Protein AF-A0A645H474-F1 (afdb_monomer_lite)

Foldseek 3Di:
DDDDPQLLVLLVLCLVPADPVVLLVQQVCLLVDPQSFNQLLVVQLVCLVVVHDGDDPDPSLDDDPVSSVSSPDDDRGRNPNCVVSNVVPPVCVVSVVVSLDADPLLVVLLVVLVPWLAADPVSLVSLLVRDLSSLLSSLLVLLVVCVVVLVANSSLRSSLSSCSSPVVSVVSSLVSLVPRQLVSQDPSCLVVLAPDPSNLVVLVVLLVDPSHDPVSNVCCVVGNDD

Sequence (226 aa):
MTLSFDALVKMQLFERCASPAAFEYLANKVFESDLGHAAFLGPIEEEAAQGLPYREPDQSWGGASFYEQWIGLAPRLADIDLRPFIYLSRDKAPTLAHYDELSPAARELLEVALKTDKVSDVLIRSFKDIGEQEADRVLTRLVSRARTENWAPGAIVRCFNLVEAYPGVAPILISALGQAPAVHRSMQFAPLLAGKAWSVELIRDWMADKATPEPVRKYFQVKGKV

Organism: NCBI:txid1076179

Structure (mmCIF, N/CA/C/O backbone):
data_AF-A0A645H474-F1
#
_entry.id   AF-A0A645H474-F1
#
loop_
_atom_site.group_PDB
_atom_site.id
_atom_site.type_symbol
_atom_site.label_atom_id
_atom_site.label_alt_id
_atom_site.label_comp_id
_atom_site.label_asym_id
_atom_site.label_entity_id
_atom_site.label_seq_id
_atom_site.pdbx_PDB_ins_code
_atom_site.Cartn_x
_atom_site.Cartn_y
_atom_site.Cartn_z
_atom_site.occupancy
_atom_site.B_iso_or_equiv
_atom_site.auth_seq_id
_atom_site.auth_comp_id
_atom_site.auth_asym_id
_atom_site.auth_atom_id
_atom_site.pdbx_PDB_model_num
ATOM 1 N N . MET A 1 1 ? -14.986 3.238 -8.149 1.00 49.06 1 MET A N 1
ATOM 2 C CA . MET A 1 1 ? -15.428 3.252 -6.743 1.00 49.06 1 MET A CA 1
ATOM 3 C C . MET A 1 1 ? -16.162 4.565 -6.518 1.00 49.06 1 MET A C 1
ATOM 5 O O . MET A 1 1 ? -15.533 5.613 -6.574 1.00 49.06 1 MET A O 1
ATOM 9 N N . THR A 1 2 ? -17.489 4.537 -6.428 1.00 63.19 2 THR A N 1
ATOM 10 C CA . THR A 1 2 ? -18.301 5.731 -6.148 1.00 63.19 2 THR A CA 1
ATOM 11 C C . THR A 1 2 ? -18.471 5.840 -4.642 1.00 63.19 2 THR A C 1
ATOM 13 O O . THR A 1 2 ? -19.068 4.963 -4.025 1.00 63.19 2 THR A O 1
ATOM 16 N N . LEU A 1 3 ? -17.895 6.884 -4.054 1.00 74.19 3 LEU A N 1
ATOM 17 C CA . LEU A 1 3 ? -17.979 7.161 -2.624 1.00 74.19 3 LEU A CA 1
ATOM 18 C C . LEU A 1 3 ? -19.437 7.519 -2.284 1.00 74.19 3 LEU A C 1
ATOM 20 O O . LEU A 1 3 ? -20.009 8.408 -2.913 1.00 74.19 3 LEU A O 1
ATOM 24 N N . SER A 1 4 ? -20.059 6.793 -1.350 1.00 87.38 4 SER A N 1
ATOM 25 C CA . SER A 1 4 ? -21.459 7.030 -0.972 1.00 87.38 4 SER A CA 1
ATOM 26 C C . SER A 1 4 ? -21.583 8.343 -0.203 1.00 87.38 4 SER A C 1
ATOM 28 O O . SER A 1 4 ? -20.934 8.525 0.827 1.00 87.38 4 SER A O 1
ATOM 30 N N . PHE A 1 5 ? -22.426 9.253 -0.694 1.00 89.12 5 PHE A N 1
ATOM 31 C CA . PHE A 1 5 ? -22.677 10.531 -0.029 1.00 89.12 5 PHE A CA 1
ATOM 32 C C . PHE A 1 5 ? -23.282 10.334 1.366 1.00 89.12 5 PHE A C 1
ATOM 34 O O . PHE A 1 5 ? -22.836 10.964 2.319 1.00 89.12 5 PHE A O 1
ATOM 41 N N . ASP A 1 6 ? -24.221 9.402 1.519 1.00 92.81 6 ASP A N 1
ATOM 42 C CA . ASP A 1 6 ? -24.879 9.163 2.808 1.00 92.81 6 ASP A CA 1
ATOM 43 C C . ASP A 1 6 ? -23.904 8.572 3.837 1.00 92.81 6 ASP A C 1
ATOM 45 O O . ASP A 1 6 ? -23.905 8.966 5.003 1.00 92.81 6 ASP A O 1
ATOM 49 N N . ALA A 1 7 ? -23.004 7.683 3.396 1.00 93.31 7 ALA A N 1
ATOM 50 C CA . ALA A 1 7 ? -21.934 7.168 4.250 1.00 93.31 7 ALA A CA 1
ATOM 51 C C . ALA A 1 7 ? -20.960 8.284 4.661 1.00 93.31 7 ALA A C 1
ATOM 53 O O . ALA A 1 7 ? -20.540 8.336 5.816 1.00 93.31 7 ALA A O 1
ATOM 54 N N . LEU A 1 8 ? -20.657 9.216 3.749 1.00 91.94 8 LEU A N 1
ATOM 55 C CA . LEU A 1 8 ? -19.828 10.383 4.048 1.00 91.94 8 LEU A CA 1
ATOM 56 C C . LEU A 1 8 ? -20.482 11.271 5.103 1.00 91.94 8 LEU A C 1
ATOM 58 O O . LEU A 1 8 ? -19.818 11.655 6.060 1.00 91.94 8 LEU A O 1
ATOM 62 N N . VAL A 1 9 ? -21.776 11.558 4.971 1.00 93.06 9 VAL A N 1
ATOM 63 C CA . VAL A 1 9 ? -22.516 12.363 5.951 1.00 93.06 9 VAL A CA 1
ATOM 64 C C . VAL A 1 9 ? -22.538 11.676 7.318 1.00 93.06 9 VAL A C 1
ATOM 66 O O . VAL A 1 9 ? -22.232 12.322 8.323 1.00 93.06 9 VAL A O 1
ATOM 69 N N . LYS A 1 10 ? -22.829 10.368 7.372 1.00 95.00 10 LYS A N 1
ATOM 70 C CA . LYS A 1 10 ? -22.830 9.600 8.629 1.00 95.00 10 LYS A CA 1
ATOM 71 C C . LYS A 1 10 ? -21.448 9.603 9.294 1.00 95.00 10 LYS A C 1
ATOM 73 O O . LYS A 1 10 ? -21.354 9.837 10.501 1.00 95.00 10 LYS A O 1
ATOM 78 N N . MET A 1 11 ? -20.379 9.415 8.518 1.00 93.56 11 MET A N 1
ATOM 79 C CA . MET A 1 11 ? -18.998 9.478 9.014 1.00 93.56 11 MET A CA 1
ATOM 80 C C . MET A 1 11 ? -18.603 10.884 9.479 1.00 93.56 11 MET A C 1
ATOM 82 O O . MET A 1 11 ? -17.979 11.026 10.527 1.00 93.56 11 MET A O 1
ATOM 86 N N . GLN A 1 12 ? -19.015 11.931 8.762 1.00 91.69 12 GLN A N 1
ATOM 87 C CA . GLN A 1 12 ? -18.723 13.318 9.128 1.00 91.69 12 GLN A CA 1
ATOM 88 C C . GLN A 1 12 ? -19.417 13.727 10.431 1.00 91.69 12 GLN A C 1
ATOM 90 O O . GLN A 1 12 ? -18.851 14.477 11.230 1.00 91.69 12 GLN A O 1
ATOM 95 N N . LEU A 1 13 ? -20.639 13.237 10.657 1.00 93.31 13 LEU A N 1
ATOM 96 C CA . LEU A 1 13 ? -21.345 13.427 11.920 1.00 93.31 13 LEU A CA 1
ATOM 97 C C . LEU A 1 13 ? -20.601 12.731 13.068 1.00 93.31 13 LEU A C 1
ATOM 99 O O . LEU A 1 13 ? -20.410 13.342 14.118 1.00 93.31 13 LEU A O 1
ATOM 103 N N . PHE A 1 14 ? -20.131 11.497 12.848 1.00 93.06 14 PHE A N 1
ATOM 104 C CA . PHE A 1 14 ? -19.316 10.775 13.827 1.00 93.06 14 PHE A CA 1
ATOM 105 C C . PHE A 1 14 ? -18.059 11.557 14.189 1.00 93.06 14 PHE A C 1
ATOM 107 O O . PHE A 1 14 ? -17.819 11.828 15.357 1.00 93.06 14 PHE A O 1
ATOM 114 N N . GLU A 1 15 ? -17.301 12.004 13.192 1.00 88.88 15 GLU A N 1
ATOM 115 C CA . GLU A 1 15 ? -16.065 12.763 13.394 1.00 88.88 15 GLU A CA 1
ATOM 116 C C . GLU A 1 15 ? -16.256 14.012 14.270 1.00 88.88 15 GLU A C 1
ATOM 118 O O . GLU A 1 15 ? -15.404 14.321 15.103 1.00 88.88 15 GLU A O 1
ATOM 123 N N . ARG A 1 16 ? -17.365 14.741 14.088 1.00 88.69 16 ARG A N 1
ATOM 124 C CA . ARG A 1 16 ? -17.613 16.019 14.776 1.00 88.69 16 ARG A CA 1
ATOM 125 C C . ARG A 1 16 ? -18.222 15.871 16.166 1.00 88.69 16 ARG A C 1
ATOM 127 O O . ARG A 1 16 ? -18.086 16.790 16.971 1.00 88.69 16 ARG A O 1
ATOM 134 N N . CYS A 1 17 ? -18.940 14.781 16.415 1.00 90.69 17 CYS A N 1
ATOM 135 C CA . CYS A 1 17 ? -19.730 14.605 17.633 1.00 90.69 17 CYS A CA 1
ATOM 136 C C . CYS A 1 17 ? -19.202 13.496 18.549 1.00 90.69 17 CYS A C 1
ATOM 138 O O . CYS A 1 17 ? -19.473 13.537 19.748 1.00 90.69 17 CYS A O 1
ATOM 140 N N . ALA A 1 18 ? -18.450 12.530 18.019 1.00 90.62 18 ALA A N 1
ATOM 141 C CA . ALA A 1 18 ? -17.810 11.499 18.821 1.00 90.62 18 ALA A CA 1
ATOM 142 C C . ALA A 1 18 ? -16.624 12.063 19.611 1.00 90.62 18 ALA A C 1
ATOM 144 O O . ALA A 1 18 ? -15.983 13.048 19.227 1.00 90.62 18 ALA A O 1
ATOM 145 N N . SER A 1 19 ? -16.286 11.392 20.711 1.00 89.19 19 SER A N 1
ATOM 146 C CA . SER A 1 19 ? -15.035 11.668 21.408 1.00 89.19 19 SER A CA 1
ATOM 147 C C . SER A 1 19 ? -13.834 11.352 20.499 1.00 89.19 19 SER A C 1
ATOM 149 O O . SER A 1 19 ? -13.915 10.459 19.647 1.00 89.19 19 SER A O 1
ATOM 151 N N . PRO A 1 20 ? -12.683 12.028 20.678 1.00 86.44 20 PRO A N 1
ATOM 152 C CA . PRO A 1 20 ? -11.468 11.684 19.944 1.00 86.44 20 PRO A CA 1
ATOM 153 C C . PRO A 1 20 ? -11.091 10.202 20.064 1.00 86.44 20 PRO A C 1
ATOM 155 O O . PRO A 1 20 ? -10.746 9.593 19.057 1.00 86.44 20 PRO A O 1
ATOM 158 N N . ALA A 1 21 ? -11.235 9.620 21.258 1.00 88.44 21 ALA A N 1
ATOM 159 C CA . ALA A 1 21 ? -10.935 8.214 21.514 1.00 88.44 21 ALA A CA 1
ATOM 160 C C . ALA A 1 21 ? -11.890 7.259 20.772 1.00 88.44 21 ALA A C 1
ATOM 162 O O . ALA A 1 21 ? -11.446 6.253 20.228 1.00 88.44 21 ALA A O 1
ATOM 163 N N . ALA A 1 22 ? -13.182 7.594 20.672 1.00 91.31 22 ALA A N 1
ATOM 164 C CA . ALA A 1 22 ? -14.149 6.791 19.920 1.00 91.31 22 ALA A CA 1
ATOM 165 C C . ALA A 1 22 ? -13.854 6.796 18.414 1.00 91.31 22 ALA A C 1
ATOM 167 O O . ALA A 1 22 ? -13.934 5.754 17.757 1.00 91.31 22 ALA A O 1
ATOM 168 N N . PHE A 1 23 ? -13.471 7.959 17.873 1.00 90.38 23 PHE A N 1
ATOM 169 C CA . PHE A 1 23 ? -13.014 8.080 16.488 1.00 90.38 23 PHE A CA 1
ATOM 170 C C . PHE A 1 23 ? -11.740 7.273 16.236 1.00 90.38 23 PHE A C 1
ATOM 172 O O . PHE A 1 23 ? -11.655 6.551 15.244 1.00 90.38 23 PHE A O 1
ATOM 179 N N . GLU A 1 24 ? -10.771 7.344 17.148 1.00 87.25 24 GLU A N 1
ATOM 180 C CA . GLU A 1 24 ? -9.547 6.545 17.073 1.00 87.25 24 GLU A CA 1
ATOM 181 C C . GLU A 1 24 ? -9.832 5.047 17.116 1.00 87.25 24 GLU A C 1
ATOM 183 O O . GLU A 1 24 ? -9.259 4.302 16.325 1.00 87.25 24 GLU A O 1
ATOM 188 N N . TYR A 1 25 ? -10.751 4.599 17.971 1.00 91.12 25 TYR A N 1
ATOM 189 C CA . TYR A 1 25 ? -11.178 3.203 18.015 1.00 91.12 25 TYR A CA 1
ATOM 190 C C . TYR A 1 25 ? -11.784 2.744 16.678 1.00 91.12 25 TYR A C 1
ATOM 192 O O . TYR A 1 25 ? -11.404 1.695 16.155 1.00 91.12 25 TYR A O 1
ATOM 200 N N . LEU A 1 26 ? -12.682 3.543 16.087 1.00 92.44 26 LEU A N 1
ATOM 201 C CA . LEU A 1 26 ? -13.265 3.238 14.778 1.00 92.44 26 LEU A CA 1
ATOM 202 C C . LEU A 1 26 ? -12.182 3.136 13.700 1.00 92.44 26 LEU A C 1
ATOM 204 O O . LEU A 1 26 ? -12.148 2.162 12.951 1.00 92.44 26 LEU A O 1
ATOM 208 N N . ALA A 1 27 ? -11.292 4.129 13.643 1.00 89.12 27 ALA A N 1
ATOM 209 C CA . ALA A 1 27 ? -10.204 4.166 12.677 1.00 89.12 27 ALA A CA 1
ATOM 210 C C . ALA A 1 27 ? -9.277 2.949 12.821 1.00 89.12 27 ALA A C 1
ATOM 212 O O . ALA A 1 27 ? -8.986 2.309 11.813 1.00 89.12 27 ALA A O 1
ATOM 213 N N . ASN A 1 28 ? -8.900 2.569 14.051 1.00 86.38 28 ASN A N 1
ATOM 214 C CA . ASN A 1 28 ? -8.119 1.357 14.331 1.00 86.38 28 ASN A CA 1
ATOM 215 C C . ASN A 1 28 ? -8.777 0.135 13.694 1.00 86.38 28 ASN A C 1
ATOM 217 O O . ASN A 1 28 ? -8.146 -0.583 12.925 1.00 86.38 28 ASN A O 1
ATOM 221 N N . LYS A 1 29 ? -10.068 -0.075 13.967 1.00 90.19 29 LYS A N 1
ATOM 222 C CA . LYS A 1 29 ? -10.793 -1.252 13.474 1.00 90.19 29 LYS A CA 1
ATOM 223 C C . LYS A 1 29 ? -10.923 -1.288 11.957 1.00 90.19 29 LYS A C 1
ATOM 225 O O . LYS A 1 29 ? -10.866 -2.366 11.375 1.00 90.19 29 LYS A O 1
ATOM 230 N N . VAL A 1 30 ? -11.053 -0.127 11.318 1.00 90.75 30 VAL A N 1
ATOM 231 C CA . VAL A 1 30 ? -11.020 -0.016 9.854 1.00 90.75 30 VAL A CA 1
ATOM 232 C C . VAL A 1 30 ? -9.638 -0.388 9.319 1.00 90.75 30 VAL A C 1
ATOM 234 O O . VAL A 1 30 ? -9.556 -1.156 8.367 1.00 90.75 30 VAL A O 1
ATOM 237 N N . PHE A 1 31 ? -8.557 0.141 9.898 1.00 82.75 31 PHE A N 1
ATOM 238 C CA . PHE A 1 31 ? -7.199 -0.097 9.396 1.00 82.75 31 PHE A CA 1
ATOM 239 C C . PHE A 1 31 ? -6.661 -1.501 9.704 1.00 82.75 31 PHE A C 1
ATOM 241 O O . PHE A 1 31 ? -5.843 -1.997 8.937 1.00 82.75 31 PHE A O 1
ATOM 248 N N . GLU A 1 32 ? -7.132 -2.152 10.770 1.00 81.56 32 GLU A N 1
ATOM 249 C CA . GLU A 1 32 ? -6.856 -3.569 11.060 1.00 81.56 32 GLU A CA 1
ATOM 250 C C . GLU A 1 32 ? -7.503 -4.507 10.023 1.00 81.56 32 GLU A C 1
ATOM 252 O O . GLU A 1 32 ? -7.042 -5.631 9.828 1.00 81.56 32 GLU A O 1
ATOM 257 N N . SER A 1 33 ? -8.566 -4.059 9.349 1.00 81.88 33 SER A N 1
ATOM 258 C CA . SER A 1 33 ? -9.266 -4.833 8.327 1.00 81.88 33 SER A CA 1
ATOM 259 C C . SER A 1 33 ? -8.572 -4.729 6.969 1.00 81.88 33 SER A C 1
ATOM 261 O O . SER A 1 33 ? -8.437 -3.639 6.412 1.00 81.88 33 SER A O 1
ATOM 263 N N . ASP A 1 34 ? -8.254 -5.874 6.356 1.00 75.88 34 ASP A N 1
ATOM 264 C CA . ASP A 1 34 ? -7.713 -5.931 4.986 1.00 75.88 34 ASP A CA 1
ATOM 265 C C . ASP A 1 34 ? -8.642 -5.251 3.958 1.00 75.88 34 ASP A C 1
ATOM 267 O O . ASP A 1 34 ? -8.195 -4.619 2.993 1.00 75.88 34 ASP A O 1
ATOM 271 N N . LEU A 1 35 ? -9.956 -5.328 4.193 1.00 83.06 35 LEU A N 1
ATOM 272 C CA . LEU A 1 35 ? -10.986 -4.725 3.345 1.00 83.06 35 LEU A CA 1
ATOM 273 C C . LEU A 1 35 ? -11.332 -3.281 3.742 1.00 83.06 35 LEU A C 1
ATOM 275 O O . LEU A 1 35 ? -12.098 -2.630 3.038 1.00 83.06 35 LEU A O 1
ATOM 279 N N . GLY A 1 36 ? -10.775 -2.757 4.838 1.00 83.62 36 GLY A N 1
ATOM 280 C CA . GLY A 1 36 ? -11.133 -1.434 5.353 1.00 83.62 36 GLY A CA 1
ATOM 281 C C . GLY A 1 36 ? -12.519 -1.384 6.002 1.00 83.62 36 GLY A C 1
ATOM 282 O O . GLY A 1 36 ? -13.139 -0.324 6.048 1.00 83.62 36 GLY A O 1
ATOM 283 N N . HIS A 1 37 ? -13.043 -2.525 6.447 1.00 91.31 37 HIS A N 1
ATOM 284 C CA . HIS A 1 37 ? -14.397 -2.655 6.984 1.00 91.31 37 HIS A CA 1
ATOM 285 C C . HIS A 1 37 ? -14.407 -2.561 8.512 1.00 91.31 37 HIS A C 1
ATOM 287 O O . HIS A 1 37 ? -13.576 -3.164 9.191 1.00 91.31 37 HIS A O 1
ATOM 293 N N . ALA A 1 38 ? -15.413 -1.888 9.070 1.00 92.31 38 ALA A N 1
ATOM 294 C CA . ALA A 1 38 ? -15.660 -1.853 10.510 1.00 92.31 38 ALA A CA 1
ATOM 295 C C . ALA A 1 38 ? -16.640 -2.966 10.924 1.00 92.31 38 ALA A C 1
ATOM 297 O O . ALA A 1 38 ? -17.733 -2.693 11.417 1.00 92.31 38 ALA A O 1
ATOM 298 N N . ALA A 1 39 ? -16.247 -4.231 10.741 1.00 92.25 39 ALA A N 1
ATOM 299 C CA . ALA A 1 39 ? -17.129 -5.391 10.933 1.00 92.25 39 ALA A CA 1
ATOM 300 C C . ALA A 1 39 ? -17.770 -5.474 12.336 1.00 92.25 39 ALA A C 1
ATOM 302 O O . ALA A 1 39 ? -18.874 -5.995 12.484 1.00 92.25 39 ALA A O 1
ATOM 303 N N . PHE A 1 40 ? -17.115 -4.914 13.362 1.00 94.25 40 PHE A N 1
ATOM 304 C CA . PHE A 1 40 ? -17.658 -4.847 14.724 1.00 94.25 40 PHE A CA 1
ATOM 305 C C . PHE A 1 40 ? -18.964 -4.039 14.820 1.00 94.25 40 PHE A C 1
ATOM 307 O O . PHE A 1 40 ? -19.745 -4.270 15.738 1.00 94.25 40 PHE A O 1
ATOM 314 N N . LEU A 1 41 ? -19.223 -3.120 13.879 1.00 96.00 41 LEU A N 1
ATOM 315 C CA . LEU A 1 41 ? -20.477 -2.367 13.817 1.00 96.00 41 LEU A CA 1
ATOM 316 C C . LEU A 1 41 ? -21.657 -3.251 13.411 1.00 96.00 41 LEU A C 1
ATOM 318 O O . LEU A 1 41 ? -22.780 -2.954 13.796 1.00 96.00 41 LEU A O 1
ATOM 322 N N . GLY A 1 42 ? -21.421 -4.339 12.671 1.00 95.00 42 GLY A N 1
ATOM 323 C CA . GLY A 1 42 ? -22.473 -5.173 12.084 1.00 95.00 42 GLY A CA 1
ATOM 324 C C . GLY A 1 42 ? -23.514 -5.635 13.106 1.00 95.00 42 GLY A C 1
ATOM 325 O O . GLY A 1 42 ? -24.682 -5.271 12.954 1.00 95.00 42 GLY A O 1
ATOM 326 N N . PRO A 1 43 ? -23.113 -6.357 14.168 1.00 94.75 43 PRO A N 1
ATOM 327 C CA . PRO A 1 43 ? -24.036 -6.797 15.211 1.00 94.75 43 PRO A CA 1
ATOM 328 C C . PRO A 1 43 ? -24.767 -5.636 15.899 1.00 94.75 43 PRO A C 1
ATOM 330 O O . PRO A 1 43 ? -25.960 -5.727 16.153 1.00 94.75 43 PRO A O 1
ATOM 333 N N . ILE A 1 44 ? -24.081 -4.518 16.146 1.00 94.56 44 ILE A N 1
ATOM 334 C CA . ILE A 1 44 ? -24.632 -3.371 16.887 1.00 94.56 44 ILE A CA 1
ATOM 335 C C . ILE A 1 44 ? -25.673 -2.627 16.042 1.00 94.56 44 ILE A C 1
ATOM 337 O O . ILE A 1 44 ? -26.734 -2.258 16.536 1.00 94.56 44 ILE A O 1
ATOM 341 N N . GLU A 1 45 ? -25.400 -2.444 14.749 1.00 95.12 45 GLU A N 1
ATOM 342 C CA . GLU A 1 45 ? -26.346 -1.866 13.790 1.00 95.12 45 GLU A CA 1
ATOM 343 C C . GLU A 1 45 ? -27.579 -2.763 13.599 1.00 95.12 45 GLU A C 1
ATOM 345 O O . GLU A 1 45 ? -28.683 -2.261 13.396 1.00 95.12 45 GLU A O 1
ATOM 350 N N . GLU A 1 46 ? -27.412 -4.087 13.669 1.00 94.69 46 GLU A N 1
ATOM 351 C CA . GLU A 1 46 ? -28.524 -5.039 13.578 1.00 94.69 46 GLU A CA 1
ATOM 352 C C . GLU A 1 46 ? -29.398 -5.032 14.833 1.00 94.69 46 GLU A C 1
ATOM 354 O O . GLU A 1 46 ? -30.621 -4.937 14.727 1.00 94.69 46 GLU A O 1
ATOM 359 N N . GLU A 1 47 ? -28.781 -5.074 16.014 1.00 93.81 47 GLU A N 1
ATOM 360 C CA . GLU A 1 47 ? -29.481 -4.965 17.295 1.00 93.81 47 GLU A CA 1
ATOM 361 C C . GLU A 1 47 ? -30.243 -3.630 17.389 1.00 93.81 47 GLU A C 1
ATOM 363 O O . GLU A 1 47 ? -31.425 -3.613 17.746 1.00 93.81 47 GLU A O 1
ATOM 368 N N . ALA A 1 48 ? -29.623 -2.522 16.969 1.00 91.62 48 ALA A N 1
ATOM 369 C CA . ALA A 1 48 ? -30.268 -1.211 16.926 1.00 91.62 48 ALA A CA 1
ATOM 370 C C . ALA A 1 48 ? -31.471 -1.175 15.967 1.00 91.62 48 ALA A C 1
ATOM 372 O O . ALA A 1 48 ? -32.516 -0.621 16.307 1.00 91.62 48 ALA A O 1
ATOM 373 N N . ALA A 1 49 ? -31.372 -1.814 14.795 1.00 90.25 49 ALA A N 1
ATOM 374 C CA . ALA A 1 49 ? -32.489 -1.921 13.852 1.00 90.25 49 ALA A CA 1
ATOM 375 C C . ALA A 1 49 ? -33.675 -2.729 14.416 1.00 90.25 49 ALA A C 1
ATOM 377 O O . ALA A 1 49 ? -34.818 -2.511 14.014 1.00 90.25 49 ALA A O 1
ATOM 378 N N . GLN A 1 50 ? -33.415 -3.637 15.360 1.00 92.25 50 GLN A N 1
ATOM 379 C CA . GLN A 1 50 ? -34.432 -4.412 16.077 1.00 92.25 50 GLN A CA 1
ATOM 380 C C . GLN A 1 50 ? -34.984 -3.682 17.316 1.00 92.25 50 GLN A C 1
ATOM 382 O O . GLN A 1 50 ? -35.866 -4.211 17.994 1.00 92.25 50 GLN A O 1
ATOM 387 N N . GLY A 1 51 ? -34.493 -2.475 17.618 1.00 88.62 51 GLY A N 1
ATOM 388 C CA . GLY A 1 51 ? -34.879 -1.713 18.807 1.00 88.62 51 GLY A CA 1
ATOM 389 C C . GLY A 1 51 ? -34.334 -2.298 20.111 1.00 88.62 51 GLY A C 1
ATOM 390 O O . GLY A 1 51 ? -34.910 -2.060 21.175 1.00 88.62 51 GLY A O 1
ATOM 391 N N . LEU A 1 52 ? -33.264 -3.095 20.041 1.00 89.44 52 LEU A N 1
ATOM 392 C CA . LEU A 1 52 ? -32.597 -3.623 21.225 1.00 89.44 52 LEU A CA 1
ATOM 393 C C . LEU A 1 52 ? -31.738 -2.537 21.896 1.00 89.44 52 LEU A C 1
ATOM 395 O O . LEU A 1 52 ? -31.290 -1.605 21.225 1.00 89.44 52 LEU A O 1
ATOM 399 N N . PRO A 1 53 ? -31.491 -2.645 23.217 1.00 87.25 53 PRO A N 1
ATOM 400 C CA . PRO A 1 53 ? -30.678 -1.673 23.939 1.00 87.25 53 PRO A CA 1
ATOM 401 C C . PRO A 1 53 ? -29.268 -1.563 23.359 1.00 87.25 53 PRO A C 1
ATOM 403 O O . PRO A 1 53 ? -28.605 -2.582 23.150 1.00 87.25 53 PRO A O 1
ATOM 406 N N . TYR A 1 54 ? -28.800 -0.330 23.168 1.00 89.69 54 TYR A N 1
ATOM 407 C CA . TYR A 1 54 ? -27.451 -0.059 22.683 1.00 89.69 54 TYR A CA 1
ATOM 408 C C . TYR A 1 54 ? -26.381 -0.656 23.605 1.00 89.69 54 TYR A C 1
ATOM 410 O O . TYR A 1 54 ? -26.447 -0.549 24.833 1.00 89.69 54 TYR A O 1
ATOM 418 N N . ARG A 1 55 ? -25.373 -1.277 22.985 1.00 86.62 55 ARG A N 1
ATOM 419 C CA . ARG A 1 55 ? -24.200 -1.837 23.653 1.00 86.62 55 ARG A CA 1
ATOM 420 C C . ARG A 1 55 ? -22.951 -1.151 23.142 1.00 86.62 55 ARG A C 1
ATOM 422 O O . ARG A 1 55 ? -22.693 -1.119 21.942 1.00 86.62 55 ARG A O 1
ATOM 429 N N . GLU A 1 56 ? -22.174 -0.630 24.077 1.00 90.88 56 GLU A N 1
ATOM 430 C CA . GLU A 1 56 ? -20.932 0.065 23.778 1.00 90.88 56 GLU A CA 1
ATOM 431 C C . GLU A 1 56 ? -19.885 -0.935 23.244 1.00 90.88 56 GLU A C 1
ATOM 433 O O . GLU A 1 56 ? -19.592 -1.921 23.926 1.00 90.88 56 GLU A O 1
ATOM 438 N N . PRO A 1 57 ? -19.306 -0.715 22.046 1.00 91.75 57 PRO A N 1
ATOM 439 C CA . PRO A 1 57 ? -18.235 -1.568 21.519 1.00 91.75 57 PRO A CA 1
ATOM 440 C C . PRO A 1 57 ? -16.905 -1.391 22.261 1.00 91.75 57 PRO A C 1
ATOM 442 O O . PRO A 1 57 ? -16.054 -2.280 22.242 1.00 91.75 57 PRO A O 1
ATOM 445 N N . ASP A 1 58 ? -16.716 -0.227 22.880 1.00 92.81 58 ASP A N 1
ATOM 446 C CA . ASP A 1 58 ? -15.530 0.167 23.628 1.00 92.81 58 ASP A CA 1
ATOM 447 C C . ASP A 1 58 ? -15.908 1.229 24.666 1.00 92.81 58 ASP A C 1
ATOM 449 O O . ASP A 1 58 ? -16.846 2.000 24.460 1.00 92.81 58 ASP A O 1
ATOM 453 N N . GLN A 1 59 ? -15.134 1.326 25.746 1.00 91.12 59 GLN A N 1
ATOM 454 C CA . GLN A 1 59 ? -15.327 2.326 26.805 1.00 91.12 59 GLN A CA 1
ATOM 455 C C . GLN A 1 59 ? -15.356 3.781 26.293 1.00 91.12 59 GLN A C 1
ATOM 457 O O . GLN A 1 59 ? -15.976 4.648 26.905 1.00 91.12 59 GLN A O 1
ATOM 462 N N . SER A 1 60 ? -14.689 4.076 25.171 1.00 90.38 60 SER A N 1
ATOM 463 C CA . SER A 1 60 ? -14.673 5.411 24.558 1.00 90.38 60 SER A CA 1
ATOM 464 C C . SER A 1 60 ? -15.996 5.793 23.883 1.00 90.38 60 SER A C 1
ATOM 466 O O . SER A 1 60 ? -16.239 6.983 23.651 1.00 90.38 60 SER A O 1
ATOM 468 N N . TRP A 1 61 ? -16.855 4.805 23.615 1.00 92.75 61 TRP A N 1
ATOM 469 C CA . TRP A 1 61 ? -18.190 4.946 23.026 1.00 92.75 61 TRP A CA 1
ATOM 470 C C . TRP A 1 61 ? -19.299 5.037 24.084 1.00 92.75 61 TRP A C 1
ATOM 472 O O . TRP A 1 61 ? -20.475 4.836 23.765 1.00 92.75 61 TRP A O 1
ATOM 482 N N . GLY A 1 62 ? -18.930 5.337 25.333 1.00 85.69 62 GLY A N 1
ATOM 483 C CA . GLY A 1 62 ? -19.866 5.461 26.440 1.00 85.69 62 GLY A CA 1
ATOM 484 C C . GLY A 1 62 ? -20.272 6.881 26.813 1.00 85.69 62 GLY A C 1
ATOM 485 O O . GLY A 1 62 ? -19.669 7.877 26.406 1.00 85.69 62 GLY A O 1
ATOM 486 N N . GLY A 1 63 ? -21.337 6.966 27.613 1.00 68.25 63 GLY A N 1
ATOM 487 C CA . GLY A 1 63 ? -21.745 8.189 28.317 1.00 68.25 63 GLY A CA 1
ATOM 488 C C . GLY A 1 63 ? -22.500 9.247 27.500 1.00 68.25 63 GLY A C 1
ATOM 489 O O . GLY A 1 63 ? -22.836 10.292 28.056 1.00 68.25 63 GLY A O 1
ATOM 490 N N . ALA A 1 64 ? -22.809 9.004 26.221 1.00 67.56 64 ALA A N 1
ATOM 491 C CA . ALA A 1 64 ? -23.560 9.943 25.382 1.00 67.56 64 ALA A CA 1
ATOM 492 C C . ALA A 1 64 ? -24.667 9.251 24.571 1.00 67.56 64 ALA A C 1
ATOM 494 O O . ALA A 1 64 ? -24.412 8.275 23.870 1.00 67.56 64 ALA A O 1
ATOM 495 N N . SER A 1 65 ? -25.873 9.834 24.569 1.00 83.50 65 SER A N 1
ATOM 496 C CA . SER A 1 65 ? -27.006 9.401 23.724 1.00 83.50 65 SER A CA 1
ATOM 497 C C . SER A 1 65 ? -26.723 9.503 22.220 1.00 83.50 65 SER A C 1
ATOM 499 O O . SER A 1 65 ? -27.438 8.929 21.401 1.00 83.50 65 SER A O 1
ATOM 501 N N . PHE A 1 66 ? -25.663 10.226 21.854 1.00 93.62 66 PHE A N 1
ATOM 502 C CA . PHE A 1 66 ? -25.195 10.367 20.485 1.00 93.62 66 PHE A CA 1
ATOM 503 C C . PHE A 1 66 ? -24.876 9.019 19.827 1.00 93.62 66 PHE A C 1
ATOM 505 O O . PHE A 1 66 ? -25.307 8.801 18.701 1.00 93.62 66 PHE A O 1
ATOM 512 N N . TYR A 1 67 ? -24.152 8.118 20.501 1.00 94.19 67 TYR A N 1
ATOM 513 C CA . TYR A 1 67 ? -23.686 6.874 19.875 1.00 94.19 67 TYR A CA 1
ATOM 514 C C . TYR A 1 67 ? -24.841 5.922 19.545 1.00 94.19 67 TYR A C 1
ATOM 516 O O . TYR A 1 67 ? -24.883 5.362 18.451 1.00 94.19 67 TYR A O 1
ATOM 524 N N . GLU A 1 68 ? -25.817 5.820 20.449 1.00 92.75 68 GLU A N 1
ATOM 525 C CA . GLU A 1 68 ? -27.058 5.066 20.240 1.00 92.75 68 GLU A CA 1
ATOM 526 C C . GLU A 1 68 ? -27.878 5.627 19.067 1.00 92.75 68 GLU A C 1
ATOM 528 O O . GLU A 1 68 ? -28.381 4.880 18.232 1.00 92.75 68 GLU A O 1
ATOM 533 N N . GLN A 1 69 ? -27.986 6.951 18.947 1.00 92.75 69 GLN A N 1
ATOM 534 C CA . GLN A 1 69 ? -28.683 7.554 17.808 1.00 92.75 69 GLN A CA 1
ATOM 535 C C . GLN A 1 69 ? -27.904 7.356 16.508 1.00 92.75 69 GLN A C 1
ATOM 537 O O . GLN A 1 69 ? -28.490 7.038 15.476 1.00 92.75 69 GLN A O 1
ATOM 542 N N . TRP A 1 70 ? -26.582 7.524 16.558 1.00 95.81 70 TRP A N 1
ATOM 543 C CA . TRP A 1 70 ? -25.702 7.427 15.401 1.00 95.81 70 TRP A CA 1
ATOM 544 C C . TRP A 1 70 ? -25.678 6.018 14.808 1.00 95.81 70 TRP A C 1
ATOM 546 O O . TRP A 1 70 ? -25.734 5.880 13.584 1.00 95.81 70 TRP A O 1
ATOM 556 N N . ILE A 1 71 ? -25.642 4.977 15.649 1.00 95.06 71 ILE A N 1
ATOM 557 C CA . ILE A 1 71 ? -25.624 3.591 15.168 1.00 95.06 71 ILE A CA 1
ATOM 558 C C . ILE A 1 71 ? -26.911 3.250 14.401 1.00 95.06 71 ILE A C 1
ATOM 560 O O . ILE A 1 71 ? -26.855 2.535 13.403 1.00 95.06 71 ILE A O 1
ATOM 564 N N . GLY A 1 72 ? -28.043 3.841 14.800 1.00 92.69 72 GLY A N 1
ATOM 565 C CA . GLY A 1 72 ? -29.338 3.679 14.137 1.00 92.69 72 GLY A CA 1
ATOM 566 C C . GLY A 1 72 ? -29.501 4.454 12.823 1.00 92.69 72 GLY A C 1
ATOM 567 O O . GLY A 1 72 ? -30.479 4.237 12.108 1.00 92.69 72 GLY A O 1
ATOM 568 N N . LEU A 1 73 ? -28.574 5.353 12.468 1.00 94.25 73 LEU A N 1
ATOM 569 C CA . LEU A 1 73 ? -28.643 6.094 11.205 1.00 94.25 73 LEU A CA 1
ATOM 570 C C . LEU A 1 73 ? -28.304 5.194 10.014 1.00 94.25 73 LEU A C 1
ATOM 572 O O . LEU A 1 73 ? -27.360 4.407 10.054 1.00 94.25 73 LEU A O 1
ATOM 576 N N . ALA A 1 74 ? -29.009 5.373 8.900 1.00 92.06 74 ALA A N 1
ATOM 577 C CA . ALA A 1 74 ? -28.574 4.825 7.619 1.00 92.06 74 ALA A CA 1
ATOM 578 C C . ALA A 1 74 ? -27.381 5.635 7.050 1.00 92.06 74 ALA A C 1
ATOM 580 O O . ALA A 1 74 ? -27.276 6.832 7.328 1.00 92.06 74 ALA A O 1
ATOM 581 N N . PRO A 1 75 ? -26.504 5.030 6.226 1.00 94.19 75 PRO A N 1
ATOM 582 C CA . PRO A 1 75 ? -26.448 3.608 5.890 1.00 94.19 75 PRO A CA 1
ATOM 583 C C . PRO A 1 75 ? -25.740 2.783 6.976 1.00 94.19 75 PRO A C 1
ATOM 585 O O . PRO A 1 75 ? -25.025 3.322 7.823 1.00 94.19 75 PRO A O 1
ATOM 588 N N . ARG A 1 76 ? -25.906 1.457 6.918 1.00 94.81 76 ARG A N 1
ATOM 589 C CA . ARG A 1 76 ? -25.046 0.529 7.666 1.00 94.81 76 ARG A CA 1
ATOM 590 C C . ARG A 1 76 ? -23.618 0.619 7.138 1.00 94.81 76 ARG A C 1
ATOM 592 O O . ARG A 1 76 ? -23.425 0.695 5.924 1.00 94.81 76 ARG A O 1
ATOM 599 N N . LEU A 1 77 ? -22.643 0.646 8.037 1.00 95.31 77 LEU A N 1
ATOM 600 C CA . LEU A 1 77 ? -21.238 0.892 7.700 1.00 95.31 77 LEU A CA 1
ATOM 601 C C . LEU A 1 77 ? -20.358 -0.357 7.804 1.00 95.31 77 LEU A C 1
ATOM 603 O O . LEU A 1 77 ? -19.231 -0.328 7.316 1.00 95.31 77 LEU A O 1
ATOM 607 N N . ALA A 1 78 ? -20.855 -1.438 8.414 1.00 94.56 78 ALA A N 1
ATOM 608 C CA . ALA A 1 78 ? -20.060 -2.628 8.722 1.00 94.56 78 ALA A CA 1
ATOM 609 C C . ALA A 1 78 ? -19.340 -3.240 7.507 1.00 94.56 78 ALA A C 1
ATOM 611 O O . ALA A 1 78 ? -18.203 -3.685 7.642 1.00 94.56 78 ALA A O 1
ATOM 612 N N . ASP A 1 79 ? -19.978 -3.203 6.333 1.00 91.75 79 ASP A N 1
ATOM 613 C CA . ASP A 1 79 ? -19.487 -3.813 5.089 1.00 91.75 79 ASP A CA 1
ATOM 614 C C . ASP A 1 79 ? -19.012 -2.788 4.045 1.00 91.75 79 ASP A C 1
ATOM 616 O O . ASP A 1 79 ? -18.871 -3.109 2.863 1.00 91.75 79 ASP A O 1
ATOM 620 N N . ILE A 1 80 ? -18.823 -1.531 4.452 1.00 92.06 80 ILE A N 1
ATOM 621 C CA . ILE A 1 80 ? -18.328 -0.461 3.582 1.00 92.06 80 ILE A CA 1
ATOM 622 C C . ILE A 1 80 ? -16.832 -0.276 3.849 1.00 92.06 80 ILE A C 1
ATOM 624 O O . ILE A 1 80 ? -16.415 -0.208 5.002 1.00 92.06 80 ILE A O 1
ATOM 628 N N . ASP A 1 81 ? -16.022 -0.131 2.795 1.00 91.00 81 ASP A N 1
ATOM 629 C CA . ASP A 1 81 ? -14.633 0.322 2.936 1.00 91.00 81 ASP A CA 1
ATOM 630 C C . ASP A 1 81 ? -14.617 1.773 3.435 1.00 91.00 81 ASP A C 1
ATOM 632 O O . ASP A 1 81 ? -14.901 2.714 2.685 1.00 91.00 81 ASP A O 1
ATOM 636 N N . LEU A 1 82 ? -14.321 1.951 4.725 1.00 91.88 82 LEU A N 1
ATOM 637 C CA . LEU A 1 82 ? -14.368 3.245 5.401 1.00 91.88 82 LEU A CA 1
ATOM 638 C C . LEU A 1 82 ? -13.061 4.042 5.276 1.00 91.88 82 LEU A C 1
ATOM 640 O O . LEU A 1 82 ? -13.038 5.229 5.622 1.00 91.88 82 LEU A O 1
ATOM 644 N N . ARG A 1 83 ? -11.985 3.443 4.745 1.00 88.44 83 ARG A N 1
ATOM 645 C CA . ARG A 1 83 ? -10.673 4.106 4.613 1.00 88.44 83 ARG A CA 1
ATOM 646 C C . ARG A 1 83 ? -10.765 5.435 3.854 1.00 88.44 83 ARG A C 1
ATOM 648 O O . ARG A 1 83 ? -10.244 6.424 4.370 1.00 88.44 83 ARG A O 1
ATOM 655 N N . PRO A 1 84 ? -11.465 5.540 2.702 1.00 87.38 84 PRO A N 1
ATOM 656 C CA . PRO A 1 84 ? -11.571 6.804 1.974 1.00 87.38 84 PRO A CA 1
ATOM 657 C C . PRO A 1 84 ? -12.217 7.928 2.793 1.00 87.38 84 PRO A C 1
ATOM 659 O O . PRO A 1 84 ? -11.826 9.081 2.658 1.00 87.38 84 PRO A O 1
ATOM 662 N N . PHE A 1 85 ? -13.184 7.605 3.654 1.00 88.69 85 PHE A N 1
ATOM 663 C CA . PHE A 1 85 ? -13.878 8.585 4.493 1.00 88.69 85 PHE A CA 1
ATOM 664 C C . PHE A 1 85 ? -12.984 9.065 5.634 1.00 88.69 85 PHE A C 1
ATOM 666 O O . PHE A 1 85 ? -12.927 10.258 5.920 1.00 88.69 85 PHE A O 1
ATOM 673 N N . ILE A 1 86 ? -12.234 8.143 6.237 1.00 87.31 86 ILE A N 1
ATOM 674 C CA . ILE A 1 86 ? -11.270 8.448 7.294 1.00 87.31 86 ILE A CA 1
ATOM 675 C C . ILE A 1 86 ? -10.124 9.316 6.749 1.00 87.31 86 ILE A C 1
ATOM 677 O O . ILE A 1 86 ? -9.772 10.307 7.380 1.00 87.31 86 ILE A O 1
ATOM 681 N N . TYR A 1 87 ? -9.614 9.046 5.542 1.00 79.25 87 TYR A N 1
ATOM 682 C CA . TYR A 1 87 ? -8.592 9.889 4.902 1.00 79.25 87 TYR A CA 1
ATOM 683 C C . TYR A 1 87 ? -9.074 11.303 4.527 1.00 79.25 87 TYR A C 1
ATOM 685 O O . TYR A 1 87 ? -8.248 12.199 4.351 1.00 79.25 87 TYR A O 1
ATOM 693 N N . LEU A 1 88 ? -10.387 11.528 4.399 1.00 81.56 88 LEU A N 1
ATOM 694 C CA . LEU A 1 88 ? -10.954 12.858 4.141 1.00 81.56 88 LEU A CA 1
ATOM 695 C C . LEU A 1 88 ? -11.041 13.731 5.406 1.00 81.56 88 LEU A C 1
ATOM 697 O O . LEU A 1 88 ? -11.170 14.953 5.282 1.00 81.56 88 LEU A O 1
ATOM 701 N N . SER A 1 89 ? -10.929 13.139 6.600 1.00 72.06 89 SER A N 1
ATOM 702 C CA . SER A 1 89 ? -10.934 13.859 7.879 1.00 72.06 89 SER A CA 1
ATOM 703 C C . SER A 1 89 ? -9.666 14.708 8.025 1.00 72.06 89 SER A C 1
ATOM 705 O O . SER A 1 89 ? -8.576 14.227 8.343 1.00 72.06 89 SER A O 1
ATOM 707 N N . ARG A 1 90 ? -9.797 16.012 7.763 1.00 57.78 90 ARG A N 1
ATOM 708 C CA . ARG A 1 90 ? -8.673 16.965 7.791 1.00 57.78 90 ARG A CA 1
ATOM 709 C C . ARG A 1 90 ? -8.196 17.300 9.204 1.00 57.78 90 ARG A C 1
ATOM 711 O O . ARG A 1 90 ? -7.004 17.534 9.385 1.00 57.78 90 ARG A O 1
ATOM 718 N N . ASP A 1 91 ? -9.091 17.288 10.193 1.00 62.31 91 ASP A N 1
ATOM 719 C CA . ASP A 1 91 ? -8.760 17.634 11.585 1.00 62.31 91 ASP A CA 1
ATOM 720 C C . ASP A 1 91 ? -8.039 16.498 12.334 1.00 62.31 91 ASP A C 1
ATOM 722 O O . ASP A 1 91 ? -7.457 16.723 13.396 1.00 62.31 91 ASP A O 1
ATOM 726 N N . LYS A 1 92 ? -8.024 15.276 11.781 1.00 62.66 92 LYS A N 1
ATOM 727 C CA . LYS A 1 92 ? -7.376 14.093 12.378 1.00 62.66 92 LYS A CA 1
ATOM 728 C C . LYS A 1 92 ? -6.093 13.662 11.661 1.00 62.66 92 LYS A C 1
ATOM 730 O O . LYS A 1 92 ? -5.578 12.579 11.932 1.00 62.66 92 LYS A O 1
ATOM 735 N N . ALA A 1 93 ? -5.529 14.518 10.805 1.00 54.75 93 ALA A N 1
ATOM 736 C CA . ALA A 1 93 ? -4.287 14.259 10.069 1.00 54.75 93 ALA A CA 1
ATOM 737 C C . ALA A 1 93 ? -3.115 13.697 10.917 1.00 54.75 93 ALA A C 1
ATOM 739 O O . ALA A 1 93 ? -2.421 12.816 10.411 1.00 54.75 93 ALA A O 1
ATOM 740 N N . PRO A 1 94 ? -2.890 14.107 12.187 1.00 52.56 94 PRO A N 1
ATOM 741 C CA . PRO A 1 94 ? -1.843 13.509 13.024 1.00 52.56 94 PRO A CA 1
ATOM 742 C C . PRO A 1 94 ? -2.114 12.038 13.375 1.00 52.56 94 PRO A C 1
ATOM 744 O O . PRO A 1 94 ? -1.223 11.202 13.277 1.00 52.56 94 PRO A O 1
ATOM 747 N N . THR A 1 95 ? -3.359 11.701 13.716 1.00 54.62 95 THR A N 1
ATOM 748 C CA . THR A 1 95 ? -3.781 10.323 13.995 1.00 54.62 95 THR A CA 1
ATOM 749 C C . THR A 1 95 ? -3.681 9.461 12.731 1.00 54.62 95 THR A C 1
ATOM 751 O O . THR A 1 95 ? -3.178 8.344 12.783 1.00 54.62 95 THR A O 1
ATOM 754 N N . LEU A 1 96 ? -4.086 9.991 11.570 1.00 56.16 96 LEU A N 1
ATOM 755 C CA . LEU A 1 96 ? -3.936 9.315 10.272 1.00 56.16 96 LEU A CA 1
ATOM 756 C C . LEU A 1 96 ? -2.468 9.069 9.904 1.00 56.16 96 LEU A C 1
ATOM 758 O O . LEU A 1 96 ? -2.145 8.018 9.354 1.00 56.16 96 LEU A O 1
ATOM 762 N N . ALA A 1 97 ? -1.581 10.013 10.230 1.00 55.41 97 ALA A N 1
ATOM 763 C CA . ALA A 1 97 ? -0.148 9.860 10.016 1.00 55.41 97 ALA A CA 1
ATOM 764 C C . ALA A 1 97 ? 0.421 8.696 10.840 1.00 55.41 97 ALA A C 1
ATOM 766 O O . ALA A 1 97 ? 1.208 7.926 10.299 1.00 55.41 97 ALA A O 1
ATOM 767 N N . HIS A 1 98 ? -0.035 8.499 12.084 1.00 57.56 98 HIS A N 1
ATOM 768 C CA . HIS A 1 98 ? 0.357 7.343 12.898 1.00 57.56 98 HIS A CA 1
ATOM 769 C C . HIS A 1 98 ? -0.116 6.001 12.321 1.00 57.56 98 HIS A C 1
ATOM 771 O O . HIS A 1 98 ? 0.605 5.014 12.425 1.00 57.56 98 HIS A O 1
ATOM 777 N N . TYR A 1 99 ? -1.279 5.945 11.663 1.00 56.84 99 TYR A N 1
ATOM 778 C CA . TYR A 1 99 ? -1.711 4.720 10.979 1.00 56.84 99 TYR A CA 1
ATOM 779 C C . TYR A 1 99 ? -0.925 4.426 9.713 1.00 56.84 99 TYR A C 1
ATOM 781 O O . TYR A 1 99 ? -0.786 3.259 9.373 1.00 56.84 99 TYR A O 1
ATOM 789 N N . ASP A 1 100 ? -0.415 5.443 9.020 1.00 65.31 100 ASP A N 1
ATOM 790 C CA . ASP A 1 100 ? 0.466 5.250 7.866 1.00 65.31 100 ASP A CA 1
ATOM 791 C C . ASP A 1 100 ? 1.934 5.028 8.279 1.00 65.31 100 ASP A C 1
ATOM 793 O O . ASP A 1 100 ? 2.776 4.672 7.447 1.00 65.31 100 ASP A O 1
ATOM 797 N N . GLU A 1 101 ? 2.279 5.199 9.559 1.00 78.38 101 GLU A N 1
ATOM 798 C CA . GLU A 1 101 ? 3.626 4.918 10.038 1.00 78.38 101 GLU A CA 1
ATOM 799 C C . GLU A 1 101 ? 3.976 3.436 9.855 1.00 78.38 101 GLU A C 1
ATOM 801 O O . GLU A 1 101 ? 3.195 2.522 10.116 1.00 78.38 101 GLU A O 1
ATOM 806 N N . LEU A 1 102 ? 5.199 3.209 9.382 1.00 86.06 102 LEU A N 1
ATOM 807 C CA . LEU A 1 102 ? 5.822 1.894 9.402 1.00 86.06 102 LEU A CA 1
ATOM 808 C C . LEU A 1 102 ? 6.203 1.527 10.837 1.00 86.06 102 LEU A C 1
ATOM 810 O O . LEU A 1 102 ? 6.681 2.388 11.581 1.00 86.06 102 LEU A O 1
ATOM 814 N N . SER A 1 103 ? 6.101 0.252 11.196 1.00 89.38 103 SER A N 1
ATOM 815 C CA . SER A 1 103 ? 6.700 -0.269 12.419 1.00 89.38 103 SER A CA 1
ATOM 816 C C . SER A 1 103 ? 8.215 -0.020 12.435 1.00 89.38 103 SER A C 1
ATOM 818 O O . SER A 1 103 ? 8.838 0.153 11.381 1.00 89.38 103 SER A O 1
ATOM 820 N N . PRO A 1 104 ? 8.866 -0.020 13.612 1.00 89.12 104 PRO A N 1
ATOM 821 C CA . PRO A 1 104 ? 10.322 0.081 13.688 1.00 89.12 104 PRO A CA 1
ATOM 822 C C . PRO A 1 104 ? 11.046 -0.961 12.821 1.00 89.12 104 PRO A C 1
ATOM 824 O O . PRO A 1 104 ? 12.008 -0.611 12.139 1.00 89.12 104 PRO A O 1
ATOM 827 N N . ALA A 1 105 ? 10.540 -2.199 12.781 1.00 91.44 105 ALA A N 1
ATOM 828 C CA . ALA A 1 105 ? 11.095 -3.273 11.960 1.00 91.44 105 ALA A CA 1
ATOM 829 C C . ALA A 1 105 ? 10.940 -2.978 10.458 1.00 91.44 105 ALA A C 1
ATOM 831 O O . ALA A 1 105 ? 11.906 -3.067 9.700 1.00 91.44 105 ALA A O 1
ATOM 832 N N . ALA A 1 106 ? 9.754 -2.547 10.019 1.00 93.12 106 ALA A N 1
ATOM 833 C CA . ALA A 1 106 ? 9.522 -2.191 8.622 1.00 93.12 106 ALA A CA 1
ATOM 834 C C . ALA A 1 106 ? 10.325 -0.954 8.183 1.00 93.12 106 ALA A C 1
ATOM 836 O O . ALA A 1 106 ? 10.789 -0.902 7.041 1.00 93.12 106 ALA A O 1
ATOM 837 N N . ARG A 1 107 ? 10.556 0.021 9.076 1.00 93.75 107 ARG A N 1
ATOM 838 C CA . ARG A 1 107 ? 11.458 1.160 8.810 1.00 93.75 107 ARG A CA 1
ATOM 839 C C . ARG A 1 107 ? 12.897 0.701 8.600 1.00 93.75 107 ARG A C 1
ATOM 841 O O . ARG A 1 107 ? 13.535 1.149 7.652 1.00 93.75 107 ARG A O 1
ATOM 848 N N . GLU A 1 108 ? 13.402 -0.192 9.447 1.00 94.94 108 GLU A N 1
ATOM 849 C CA . GLU A 1 108 ? 14.757 -0.727 9.296 1.00 94.94 108 GLU A CA 1
ATOM 850 C C . GLU A 1 108 ? 14.910 -1.483 7.968 1.00 94.94 108 GLU A C 1
ATOM 852 O O . GLU A 1 108 ? 15.860 -1.243 7.218 1.00 94.94 108 GLU A O 1
ATOM 857 N N . LEU A 1 109 ? 13.932 -2.324 7.616 1.00 96.38 109 LEU A N 1
ATOM 858 C CA . LEU A 1 109 ? 13.938 -3.039 6.339 1.00 96.38 109 LEU A CA 1
ATOM 859 C C . LEU A 1 109 ? 13.823 -2.105 5.133 1.00 96.38 109 LEU A C 1
ATOM 861 O O . LEU A 1 109 ? 14.475 -2.355 4.118 1.00 96.38 109 LEU A O 1
ATOM 865 N N . LEU A 1 110 ? 13.054 -1.018 5.233 1.00 96.06 110 LEU A N 1
ATOM 866 C CA . LEU A 1 110 ? 13.014 0.017 4.200 1.00 96.06 110 LEU A CA 1
ATOM 867 C C . LEU A 1 110 ? 14.407 0.631 3.990 1.00 96.06 110 LEU A C 1
ATOM 869 O O . LEU A 1 110 ? 14.866 0.713 2.852 1.00 96.06 110 LEU A O 1
ATOM 873 N N . GLU A 1 111 ? 15.105 1.006 5.063 1.00 96.06 111 GLU A N 1
ATOM 874 C CA . GLU A 1 111 ? 16.456 1.580 4.986 1.00 96.06 111 GLU A CA 1
ATOM 875 C C . GLU A 1 111 ? 17.479 0.611 4.380 1.00 96.06 111 GLU A C 1
ATOM 877 O O . GLU A 1 111 ? 18.353 1.016 3.607 1.00 96.06 111 GLU A O 1
ATOM 882 N N . VAL A 1 112 ? 17.367 -0.682 4.692 1.00 95.88 112 VAL A N 1
ATOM 883 C CA . VAL A 1 112 ? 18.192 -1.729 4.071 1.00 95.88 112 VAL A CA 1
ATOM 884 C C . VAL A 1 112 ? 17.852 -1.872 2.586 1.00 95.88 112 VAL A C 1
ATOM 886 O O . VAL A 1 112 ? 18.755 -1.900 1.746 1.00 95.88 112 VAL A O 1
ATOM 889 N N . ALA A 1 113 ? 16.565 -1.910 2.239 1.00 95.88 113 ALA A N 1
ATOM 890 C CA . ALA A 1 113 ? 16.106 -2.059 0.862 1.00 95.88 113 ALA A CA 1
ATOM 891 C C . ALA A 1 113 ? 16.494 -0.868 -0.023 1.00 95.88 113 ALA A C 1
ATOM 893 O O . ALA A 1 113 ? 16.845 -1.052 -1.186 1.00 95.88 113 ALA A O 1
ATOM 894 N N . LEU A 1 114 ? 16.499 0.352 0.519 1.00 95.69 114 LEU A N 1
ATOM 895 C CA . LEU A 1 114 ? 16.932 1.558 -0.193 1.00 95.69 114 LEU A CA 1
ATOM 896 C C . LEU A 1 114 ? 18.414 1.523 -0.594 1.00 95.69 114 LEU A C 1
ATOM 898 O O . LEU A 1 114 ? 18.794 2.155 -1.578 1.00 95.69 114 LEU A O 1
ATOM 902 N N . LYS A 1 115 ? 19.239 0.769 0.139 1.00 94.00 115 LYS A N 1
ATOM 903 C CA . LYS A 1 115 ? 20.681 0.613 -0.113 1.00 94.00 115 LYS A CA 1
ATOM 904 C C . LYS A 1 115 ? 21.008 -0.553 -1.044 1.00 94.00 115 LYS A C 1
ATOM 906 O O . LYS A 1 115 ? 22.179 -0.762 -1.354 1.00 94.00 115 LYS A O 1
ATOM 911 N N . THR A 1 116 ? 20.008 -1.322 -1.474 1.00 92.12 116 THR A N 1
ATOM 912 C CA . THR A 1 116 ? 20.196 -2.435 -2.403 1.00 92.12 116 THR A CA 1
ATOM 913 C C . THR A 1 116 ? 19.689 -2.095 -3.800 1.00 92.12 116 THR A C 1
ATOM 915 O O . THR A 1 116 ? 18.749 -1.323 -3.979 1.00 92.12 116 THR A O 1
ATOM 918 N N . ASP A 1 117 ? 20.321 -2.692 -4.800 1.00 92.25 117 ASP A N 1
ATOM 919 C CA . ASP A 1 117 ? 19.973 -2.607 -6.217 1.00 92.25 117 ASP A CA 1
ATOM 920 C C . ASP A 1 117 ? 19.693 -3.992 -6.821 1.00 92.25 117 ASP A C 1
ATOM 922 O O . ASP A 1 117 ? 19.572 -4.132 -8.038 1.00 92.25 117 ASP A O 1
ATOM 926 N N . LYS A 1 118 ? 19.575 -5.022 -5.972 1.00 93.56 118 LYS A N 1
ATOM 927 C CA . LYS A 1 118 ? 19.395 -6.420 -6.368 1.00 93.56 118 LYS A CA 1
ATOM 928 C C . LYS A 1 118 ? 18.282 -7.108 -5.587 1.00 93.56 118 LYS A C 1
ATOM 930 O O . LYS A 1 118 ? 17.882 -6.680 -4.505 1.00 93.56 118 LYS A O 1
ATOM 935 N N . VAL A 1 119 ? 17.814 -8.220 -6.141 1.00 95.00 119 VAL A N 1
ATOM 936 C CA . VAL A 1 119 ? 16.959 -9.167 -5.424 1.00 95.00 119 VAL A CA 1
ATOM 937 C C . VAL A 1 119 ? 17.838 -10.038 -4.523 1.00 95.00 119 VAL A C 1
ATOM 939 O O . VAL A 1 119 ? 18.903 -10.495 -4.942 1.00 95.00 119 VAL A O 1
ATOM 942 N N . SER A 1 120 ? 17.427 -10.224 -3.272 1.00 95.25 120 SER A N 1
ATOM 943 C CA . SER A 1 120 ? 18.181 -10.926 -2.237 1.00 95.25 120 SER A CA 1
ATOM 944 C C . SER A 1 120 ? 17.259 -11.825 -1.424 1.00 95.25 120 SER A C 1
ATOM 946 O O . SER A 1 120 ? 16.358 -11.336 -0.747 1.00 95.25 120 SER A O 1
ATOM 948 N N . ASP A 1 121 ? 17.541 -13.129 -1.407 1.00 95.38 121 ASP A N 1
ATOM 949 C CA . ASP A 1 121 ? 16.776 -14.106 -0.617 1.00 95.38 121 ASP A CA 1
ATOM 950 C C . ASP A 1 121 ? 16.752 -13.773 0.877 1.00 95.38 121 ASP A C 1
ATOM 952 O O . ASP A 1 121 ? 15.768 -14.049 1.559 1.00 95.38 121 ASP A O 1
ATOM 956 N N . VAL A 1 122 ? 17.825 -13.163 1.390 1.00 95.44 122 VAL A N 1
ATOM 957 C CA . VAL A 1 122 ? 17.895 -12.722 2.789 1.00 95.44 122 VAL A CA 1
ATOM 958 C C . VAL A 1 122 ? 16.862 -11.629 3.042 1.00 95.44 122 VAL A C 1
ATOM 960 O O . VAL A 1 122 ? 16.096 -11.725 3.994 1.00 95.44 122 VAL A O 1
ATOM 963 N N . LEU A 1 123 ? 16.792 -10.634 2.156 1.00 95.12 123 LEU A N 1
ATOM 964 C CA . LEU A 1 123 ? 15.871 -9.512 2.304 1.00 95.12 123 LEU A CA 1
ATOM 965 C C . LEU A 1 123 ? 14.414 -9.944 2.080 1.00 95.12 123 LEU A C 1
ATOM 967 O O . LEU A 1 123 ? 13.535 -9.529 2.827 1.00 95.12 123 LEU A O 1
ATOM 971 N N . ILE A 1 124 ? 14.168 -10.832 1.110 1.00 97.06 124 ILE A N 1
ATOM 972 C CA . ILE A 1 124 ? 12.848 -11.443 0.885 1.00 97.06 124 ILE A CA 1
ATOM 973 C C . ILE A 1 124 ? 12.368 -12.159 2.152 1.00 97.06 124 ILE A C 1
ATOM 975 O O . ILE A 1 124 ? 11.213 -12.004 2.541 1.00 97.06 124 ILE A O 1
ATOM 979 N N . ARG A 1 125 ? 13.239 -12.941 2.807 1.00 96.12 125 ARG A N 1
ATOM 980 C CA . ARG A 1 125 ? 12.894 -13.631 4.060 1.00 96.12 125 ARG A CA 1
ATOM 981 C C . ARG A 1 125 ? 12.589 -12.641 5.176 1.00 96.12 125 ARG A C 1
ATOM 983 O O . ARG A 1 125 ? 11.558 -12.800 5.806 1.00 96.12 125 ARG A O 1
ATOM 990 N N . SER A 1 126 ? 13.406 -11.605 5.358 1.00 94.94 126 SER A N 1
ATOM 991 C CA . SER A 1 126 ? 13.151 -10.589 6.386 1.00 94.94 126 SER A CA 1
ATOM 992 C C . SER A 1 126 ? 11.842 -9.827 6.164 1.00 94.94 126 SER A C 1
ATOM 994 O O . SER A 1 126 ? 11.146 -9.509 7.120 1.00 94.94 126 SER A O 1
ATOM 996 N N . PHE A 1 127 ? 11.445 -9.572 4.913 1.00 95.75 127 PHE A N 1
ATOM 997 C CA . PHE A 1 127 ? 10.134 -8.979 4.641 1.00 95.75 127 PHE A CA 1
ATOM 998 C C . PHE A 1 127 ? 8.970 -9.892 5.041 1.00 95.75 127 PHE A C 1
ATOM 1000 O O . PHE A 1 127 ? 7.909 -9.392 5.415 1.00 95.75 127 PHE A O 1
ATOM 1007 N N . LYS A 1 128 ? 9.147 -11.219 5.040 1.00 94.69 128 LYS A N 1
ATOM 1008 C CA . LYS A 1 128 ? 8.100 -12.141 5.508 1.00 94.69 128 LYS A CA 1
ATOM 1009 C C . LYS A 1 128 ? 7.773 -11.988 6.998 1.00 94.69 128 LYS A C 1
ATOM 1011 O O . LYS A 1 128 ? 6.701 -12.411 7.414 1.00 94.69 128 LYS A O 1
ATOM 1016 N N . ASP A 1 129 ? 8.640 -11.333 7.768 1.00 92.56 129 ASP A N 1
ATOM 1017 C CA . ASP A 1 129 ? 8.464 -11.156 9.211 1.00 92.56 129 ASP A CA 1
ATOM 1018 C C . ASP A 1 129 ? 7.577 -9.947 9.581 1.00 92.56 129 ASP A C 1
ATOM 1020 O O . ASP A 1 129 ? 7.078 -9.889 10.702 1.00 92.56 129 ASP A O 1
ATOM 1024 N N . ILE A 1 130 ? 7.346 -8.994 8.661 1.00 90.75 130 ILE A N 1
ATOM 1025 C CA . ILE A 1 130 ? 6.558 -7.765 8.926 1.00 90.75 130 ILE A CA 1
ATOM 1026 C C . ILE A 1 130 ? 5.081 -7.844 8.490 1.00 90.75 130 ILE A C 1
ATOM 1028 O O . ILE A 1 130 ? 4.300 -6.943 8.777 1.00 90.75 130 ILE A O 1
ATOM 1032 N N . GLY A 1 131 ? 4.671 -8.917 7.810 1.00 90.00 131 GLY A N 1
ATOM 1033 C CA . GLY A 1 131 ? 3.314 -9.070 7.274 1.00 90.00 131 GLY A CA 1
ATOM 1034 C C . GLY A 1 131 ? 3.038 -8.286 5.979 1.00 90.00 131 GLY A C 1
ATOM 1035 O O . GLY A 1 131 ? 3.763 -7.369 5.591 1.00 90.00 131 GLY A O 1
ATOM 1036 N N . GLU A 1 132 ? 1.961 -8.667 5.286 1.00 88.19 132 GLU A N 1
ATOM 1037 C CA . GLU A 1 132 ? 1.619 -8.134 3.958 1.00 88.19 132 GLU A CA 1
ATOM 1038 C C . GLU A 1 132 ? 1.166 -6.664 3.995 1.00 88.19 132 GLU A C 1
ATOM 1040 O O . GLU A 1 132 ? 1.530 -5.884 3.114 1.00 88.19 132 GLU A O 1
ATOM 1045 N N . GLN A 1 133 ? 0.450 -6.249 5.047 1.00 85.44 133 GLN A N 1
ATOM 1046 C CA . GLN A 1 133 ? 0.019 -4.855 5.216 1.00 85.44 133 GLN A CA 1
ATOM 1047 C C . GLN A 1 133 ? 1.209 -3.888 5.348 1.00 85.44 133 GLN A C 1
ATOM 1049 O O . GLN A 1 133 ? 1.205 -2.809 4.754 1.00 85.44 133 GLN A O 1
ATOM 1054 N N . GLU A 1 134 ? 2.258 -4.259 6.090 1.00 90.06 134 GLU A N 1
ATOM 1055 C CA . GLU A 1 134 ? 3.467 -3.433 6.155 1.00 90.06 134 GLU A CA 1
ATOM 1056 C C . GLU A 1 134 ? 4.262 -3.496 4.848 1.00 90.06 134 GLU A C 1
ATOM 1058 O O . GLU A 1 134 ? 4.805 -2.481 4.409 1.00 90.06 134 GLU A O 1
ATOM 1063 N N . ALA A 1 135 ? 4.290 -4.654 4.183 1.00 93.12 135 ALA A N 1
ATOM 1064 C CA . ALA A 1 135 ? 4.929 -4.807 2.881 1.00 93.12 135 ALA A CA 1
ATOM 1065 C C . ALA A 1 135 ? 4.330 -3.869 1.815 1.00 93.12 135 ALA A C 1
ATOM 1067 O O . ALA A 1 135 ? 5.091 -3.262 1.056 1.00 93.12 135 ALA A O 1
ATOM 1068 N N . ASP A 1 136 ? 3.005 -3.687 1.795 1.00 92.81 136 ASP A N 1
ATOM 1069 C CA . ASP A 1 136 ? 2.308 -2.714 0.938 1.00 92.81 136 ASP A CA 1
ATOM 1070 C C . ASP A 1 136 ? 2.840 -1.285 1.169 1.00 92.81 136 ASP A C 1
ATOM 1072 O O . ASP A 1 136 ? 3.301 -0.604 0.241 1.00 92.81 136 ASP A O 1
ATOM 1076 N N . ARG A 1 137 ? 2.892 -0.867 2.438 1.00 90.56 137 ARG A N 1
ATOM 1077 C CA . ARG A 1 137 ? 3.363 0.464 2.851 1.00 90.56 137 ARG A CA 1
ATOM 1078 C C . ARG A 1 137 ? 4.841 0.693 2.540 1.00 90.56 137 ARG A C 1
ATOM 1080 O O . ARG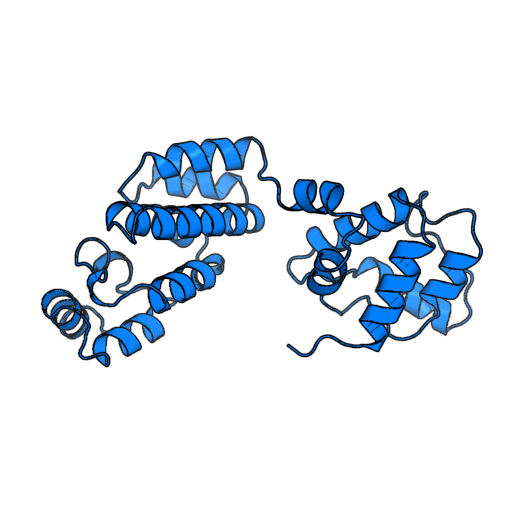 A 1 137 ? 5.231 1.811 2.179 1.00 90.56 137 ARG A O 1
ATOM 1087 N N . VAL A 1 138 ? 5.684 -0.330 2.690 1.00 95.56 138 VAL A N 1
ATOM 1088 C CA . VAL A 1 138 ? 7.106 -0.261 2.320 1.00 95.56 138 VAL A CA 1
ATOM 1089 C C . VAL A 1 138 ? 7.241 -0.173 0.798 1.00 95.56 138 VAL A C 1
ATOM 1091 O O . VAL A 1 138 ? 7.989 0.676 0.302 1.0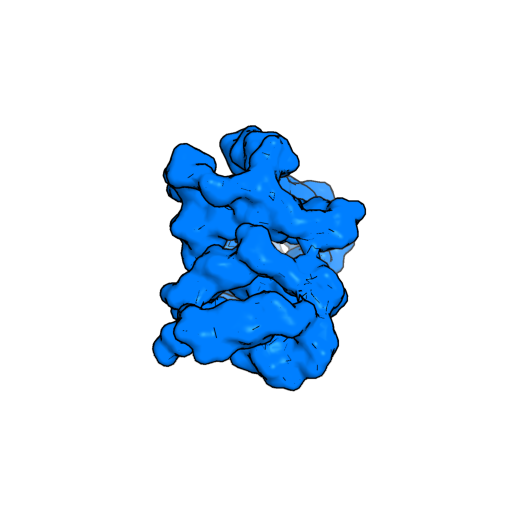0 95.56 138 VAL A O 1
ATOM 1094 N N . LEU A 1 139 ? 6.494 -0.981 0.039 1.00 97.12 139 LEU A N 1
ATOM 1095 C CA . LEU A 1 139 ? 6.564 -0.997 -1.424 1.00 97.12 139 LEU A CA 1
ATOM 1096 C C . LEU A 1 139 ? 6.120 0.344 -2.013 1.00 97.12 139 LEU A C 1
ATOM 1098 O O . LEU A 1 139 ? 6.794 0.880 -2.895 1.00 97.12 139 LEU A O 1
ATOM 1102 N N . THR A 1 140 ? 5.059 0.939 -1.468 1.00 94.62 140 THR A N 1
ATOM 1103 C CA . THR A 1 140 ? 4.593 2.282 -1.839 1.00 94.62 140 THR A CA 1
ATOM 1104 C C . THR A 1 140 ? 5.697 3.334 -1.669 1.00 94.62 140 THR A C 1
ATOM 1106 O O . THR A 1 140 ? 5.920 4.163 -2.561 1.00 94.62 140 THR A O 1
ATOM 1109 N N . ARG A 1 141 ? 6.469 3.269 -0.576 1.00 94.69 141 ARG A N 1
ATOM 1110 C CA . ARG A 1 141 ? 7.613 4.169 -0.337 1.00 94.69 141 ARG A CA 1
ATOM 1111 C C . ARG A 1 141 ? 8.786 3.893 -1.279 1.00 94.69 141 ARG A C 1
ATOM 1113 O O . ARG A 1 141 ? 9.370 4.845 -1.799 1.00 94.69 141 ARG A O 1
ATOM 1120 N N . LEU A 1 142 ? 9.101 2.628 -1.566 1.00 96.50 142 LEU A N 1
ATOM 1121 C CA . LEU A 1 142 ? 10.147 2.268 -2.534 1.00 96.50 142 LEU A CA 1
ATOM 1122 C C . LEU A 1 142 ? 9.807 2.725 -3.958 1.00 96.50 142 LEU A C 1
ATOM 1124 O O . LEU A 1 142 ? 10.685 3.248 -4.648 1.00 96.50 142 LEU A O 1
ATOM 1128 N N . VAL A 1 143 ? 8.546 2.594 -4.377 1.00 96.06 143 VAL A N 1
ATOM 1129 C CA . VAL A 1 143 ? 8.043 3.100 -5.664 1.00 96.06 143 VAL A CA 1
ATOM 1130 C C . VAL A 1 143 ? 8.120 4.623 -5.722 1.00 96.06 143 VAL A C 1
ATOM 1132 O O . VAL A 1 143 ? 8.597 5.178 -6.714 1.00 96.06 143 VAL A O 1
ATOM 1135 N N . SER A 1 144 ? 7.696 5.312 -4.658 1.00 92.06 144 SER A N 1
ATOM 1136 C CA . SER A 1 144 ? 7.831 6.770 -4.554 1.00 92.06 144 SER A CA 1
ATOM 1137 C C . SER A 1 144 ? 9.295 7.192 -4.700 1.00 92.06 144 SER A C 1
ATOM 1139 O O . SER A 1 144 ? 9.626 8.081 -5.486 1.00 92.06 144 SER A O 1
ATOM 1141 N N . ARG A 1 145 ? 10.207 6.469 -4.041 1.00 93.31 145 ARG A N 1
ATOM 1142 C CA . ARG A 1 145 ? 11.644 6.693 -4.187 1.00 93.31 145 ARG A CA 1
ATOM 1143 C C . ARG A 1 145 ? 12.139 6.419 -5.610 1.00 93.31 145 ARG A C 1
ATOM 1145 O O . ARG A 1 145 ? 12.932 7.204 -6.119 1.00 93.31 145 ARG A O 1
ATOM 1152 N N . ALA A 1 146 ? 11.674 5.354 -6.264 1.00 95.31 146 ALA A N 1
ATOM 1153 C CA . ALA A 1 146 ? 12.046 5.046 -7.644 1.00 95.31 146 ALA A CA 1
ATOM 1154 C C . ALA A 1 146 ? 11.627 6.160 -8.615 1.00 95.31 146 ALA A C 1
ATOM 1156 O O . ALA A 1 146 ? 12.398 6.490 -9.511 1.00 95.31 146 ALA A O 1
ATOM 1157 N N . ARG A 1 147 ? 10.469 6.802 -8.402 1.00 93.25 147 ARG A N 1
ATOM 1158 C CA . ARG A 1 147 ? 10.054 7.995 -9.165 1.00 93.25 147 ARG A CA 1
ATOM 1159 C C . ARG A 1 147 ? 11.032 9.157 -8.982 1.00 93.25 147 ARG A C 1
ATOM 1161 O O . ARG A 1 147 ? 11.460 9.746 -9.970 1.00 93.25 147 ARG A O 1
ATOM 1168 N N . THR A 1 148 ? 11.421 9.454 -7.741 1.00 93.88 148 THR A N 1
ATOM 1169 C CA . THR A 1 148 ? 12.403 10.511 -7.431 1.00 93.88 148 THR A CA 1
ATOM 1170 C C . THR A 1 148 ? 13.783 10.211 -8.018 1.00 93.88 148 THR A C 1
ATOM 1172 O O . THR A 1 148 ? 14.487 11.116 -8.452 1.00 93.88 148 THR A O 1
ATOM 1175 N N . GLU A 1 149 ? 14.159 8.935 -8.088 1.00 94.38 149 GLU A N 1
ATOM 1176 C CA . GLU A 1 149 ? 15.394 8.452 -8.721 1.00 94.38 149 GLU A CA 1
ATOM 1177 C C . GLU A 1 149 ? 15.248 8.256 -10.241 1.00 94.38 149 GLU A C 1
ATOM 1179 O O . GLU A 1 149 ? 16.033 7.534 -10.855 1.00 94.38 149 GLU A O 1
ATOM 1184 N N . ASN A 1 150 ? 14.242 8.886 -10.856 1.00 95.12 150 ASN A N 1
ATOM 1185 C CA . ASN A 1 150 ? 13.969 8.843 -12.291 1.00 95.12 150 ASN A CA 1
ATOM 1186 C C . ASN A 1 150 ? 13.949 7.414 -12.859 1.00 95.12 150 ASN A C 1
ATOM 1188 O O . ASN A 1 150 ? 14.573 7.118 -13.880 1.00 95.12 150 ASN A O 1
ATOM 1192 N N . TRP A 1 151 ? 13.264 6.514 -12.154 1.00 95.12 151 TRP A N 1
ATOM 1193 C CA . TRP A 1 151 ? 13.083 5.118 -12.545 1.00 95.12 151 TRP A CA 1
ATOM 1194 C C . TRP A 1 151 ? 14.406 4.393 -12.827 1.00 95.12 151 TRP A C 1
ATOM 1196 O O . TRP A 1 151 ? 14.490 3.563 -13.737 1.00 95.12 151 TRP A O 1
ATOM 1206 N N . ALA A 1 152 ? 15.460 4.715 -12.068 1.00 95.31 152 ALA A N 1
ATOM 1207 C CA . ALA A 1 152 ? 16.741 4.032 -12.176 1.00 95.31 152 ALA A CA 1
ATOM 1208 C C . ALA A 1 152 ? 16.550 2.501 -12.068 1.00 95.31 152 ALA A C 1
ATOM 1210 O O . ALA A 1 152 ? 15.803 2.039 -11.202 1.00 95.31 152 ALA A O 1
ATOM 1211 N N . PRO A 1 153 ? 17.225 1.682 -12.895 1.00 93.94 153 PRO A N 1
ATOM 1212 C CA . PRO A 1 153 ? 17.014 0.235 -12.900 1.00 93.94 153 PRO A CA 1
ATOM 1213 C C . PRO A 1 153 ? 17.158 -0.431 -11.524 1.00 93.94 153 PRO A C 1
ATOM 1215 O O . PRO A 1 153 ? 16.277 -1.193 -11.140 1.00 93.94 153 PRO A O 1
ATOM 1218 N N . GLY A 1 154 ? 18.186 -0.082 -10.741 1.00 94.75 154 GLY A N 1
ATOM 1219 C CA . GLY A 1 154 ? 18.364 -0.601 -9.376 1.00 94.75 154 GLY A CA 1
ATOM 1220 C C . GLY A 1 154 ? 17.218 -0.226 -8.428 1.00 94.75 154 GLY A C 1
ATOM 1221 O O . GLY A 1 154 ? 16.807 -1.032 -7.593 1.00 94.75 154 GLY A O 1
ATOM 1222 N N . ALA A 1 155 ? 16.629 0.959 -8.617 1.00 95.44 155 ALA A N 1
ATOM 1223 C CA . ALA A 1 155 ? 15.481 1.430 -7.848 1.00 95.44 155 ALA A CA 1
ATOM 1224 C C . ALA A 1 155 ? 14.206 0.624 -8.123 1.00 95.44 155 ALA A C 1
ATOM 1226 O O . ALA A 1 155 ? 13.388 0.409 -7.227 1.00 95.44 155 ALA A O 1
ATOM 1227 N N . ILE A 1 156 ? 14.055 0.150 -9.358 1.00 96.38 156 ILE A N 1
ATOM 1228 C CA . ILE A 1 156 ? 12.985 -0.766 -9.747 1.00 96.38 156 ILE A CA 1
ATOM 1229 C C . ILE A 1 156 ? 13.293 -2.178 -9.234 1.00 96.38 156 ILE A C 1
ATOM 1231 O O . ILE A 1 156 ? 12.428 -2.804 -8.627 1.00 96.38 156 ILE A O 1
ATOM 1235 N N . VAL A 1 157 ? 14.527 -2.665 -9.414 1.00 96.94 157 VAL A N 1
ATOM 1236 C CA . VAL A 1 157 ? 14.941 -4.019 -9.003 1.00 96.94 157 VAL A CA 1
ATOM 1237 C C . VAL A 1 157 ? 14.717 -4.246 -7.507 1.00 96.94 157 VAL A C 1
ATOM 1239 O O . VAL A 1 157 ? 14.170 -5.283 -7.134 1.00 96.94 157 VAL A O 1
ATOM 1242 N N . ARG A 1 158 ? 15.042 -3.280 -6.636 1.00 96.06 158 ARG A N 1
ATOM 1243 C CA . ARG A 1 158 ? 14.820 -3.443 -5.186 1.00 96.06 158 ARG A CA 1
ATOM 1244 C C . ARG A 1 158 ? 13.351 -3.670 -4.809 1.00 96.06 158 ARG A C 1
ATOM 1246 O O . ARG A 1 158 ? 13.101 -4.377 -3.835 1.00 96.06 158 ARG A O 1
ATOM 1253 N N . CYS A 1 159 ? 12.395 -3.152 -5.590 1.00 97.00 159 CYS A N 1
ATOM 1254 C CA . CYS A 1 159 ? 10.959 -3.337 -5.351 1.00 97.00 159 CYS A CA 1
ATOM 1255 C C . CYS A 1 159 ? 10.528 -4.805 -5.500 1.00 97.00 159 CYS A C 1
ATOM 1257 O O . CYS A 1 159 ? 9.587 -5.240 -4.838 1.00 97.00 159 CYS A O 1
ATOM 1259 N N . PHE A 1 160 ? 11.240 -5.593 -6.314 1.00 97.06 160 PHE A N 1
ATOM 1260 C CA . PHE A 1 160 ? 10.941 -7.014 -6.485 1.00 97.06 160 PHE A CA 1
ATOM 1261 C C . PHE A 1 160 ? 11.168 -7.816 -5.202 1.00 97.06 160 PHE A C 1
ATOM 1263 O O . PHE A 1 160 ? 10.476 -8.804 -5.006 1.00 97.06 160 PHE A O 1
ATOM 1270 N N . ASN A 1 161 ? 12.041 -7.383 -4.281 1.00 97.00 161 ASN A N 1
ATOM 1271 C CA . ASN A 1 161 ? 12.214 -8.084 -3.000 1.00 97.00 161 ASN A CA 1
ATOM 1272 C C . ASN A 1 161 ? 10.896 -8.201 -2.212 1.00 97.00 161 ASN A C 1
ATOM 1274 O O . ASN A 1 161 ? 10.652 -9.227 -1.585 1.00 97.00 161 ASN A O 1
ATOM 1278 N N . LEU A 1 162 ? 10.034 -7.179 -2.269 1.00 96.38 162 LEU A N 1
ATOM 1279 C CA . LEU A 1 162 ? 8.729 -7.203 -1.602 1.00 96.38 162 LEU A CA 1
ATOM 1280 C C . LEU A 1 162 ? 7.706 -8.035 -2.363 1.00 96.38 162 LEU A C 1
ATOM 1282 O O . LEU A 1 162 ? 6.989 -8.812 -1.750 1.00 96.38 162 LEU A O 1
ATOM 1286 N N . VAL A 1 163 ? 7.666 -7.919 -3.691 1.00 96.19 163 VAL A N 1
ATOM 1287 C CA . VAL A 1 163 ? 6.708 -8.671 -4.516 1.00 96.19 163 VAL A CA 1
ATOM 1288 C C . VAL A 1 163 ? 7.026 -10.175 -4.534 1.00 96.19 163 VAL A C 1
ATOM 1290 O O . VAL A 1 163 ? 6.122 -11.000 -4.626 1.00 96.19 163 VAL A O 1
ATOM 1293 N N . GLU A 1 164 ? 8.298 -10.557 -4.395 1.00 95.56 164 GLU A N 1
ATOM 1294 C CA . GLU A 1 164 ? 8.698 -11.957 -4.191 1.00 95.56 164 GLU A CA 1
ATOM 1295 C C . GLU A 1 164 ? 8.358 -12.465 -2.779 1.00 95.56 164 GLU A C 1
ATOM 1297 O O . GLU A 1 164 ? 8.072 -13.651 -2.603 1.00 95.56 164 GLU A O 1
ATOM 1302 N N . ALA A 1 165 ? 8.373 -11.591 -1.765 1.00 95.75 165 ALA A N 1
ATOM 1303 C CA . ALA A 1 165 ? 7.943 -11.943 -0.413 1.00 95.75 165 ALA A CA 1
ATOM 1304 C C . ALA A 1 165 ? 6.415 -12.103 -0.335 1.00 95.75 165 ALA A C 1
ATOM 1306 O O . ALA A 1 165 ? 5.942 -13.098 0.218 1.00 95.75 165 ALA A O 1
ATOM 1307 N N . TYR A 1 166 ? 5.681 -11.169 -0.948 1.00 95.75 166 TYR A N 1
ATOM 1308 C CA . TYR A 1 166 ? 4.222 -11.088 -0.981 1.00 95.75 166 TYR A CA 1
ATOM 1309 C C . TYR A 1 166 ? 3.728 -10.775 -2.401 1.00 95.75 166 TYR A C 1
ATOM 1311 O O . TYR A 1 166 ? 3.643 -9.614 -2.804 1.00 95.75 166 TYR A O 1
ATOM 1319 N N . PRO A 1 167 ? 3.345 -11.794 -3.186 1.00 93.88 167 PRO A N 1
ATOM 1320 C CA . PRO A 1 167 ? 2.799 -11.569 -4.522 1.00 93.88 167 PRO A CA 1
ATOM 1321 C C . PRO A 1 167 ? 1.511 -10.728 -4.546 1.00 93.88 167 PRO A C 1
ATOM 1323 O O . PRO A 1 167 ? 1.213 -10.128 -5.578 1.00 93.88 167 PRO A O 1
ATOM 1326 N N . GLY A 1 168 ? 0.760 -10.655 -3.440 1.00 92.06 168 GLY A N 1
ATOM 1327 C CA . GLY A 1 168 ? -0.472 -9.866 -3.349 1.00 92.06 168 GLY A CA 1
ATOM 1328 C C . GLY A 1 168 ? -0.255 -8.351 -3.441 1.00 92.06 168 GLY A C 1
ATOM 1329 O O . GLY A 1 168 ? -1.132 -7.655 -3.948 1.00 92.06 168 GLY A O 1
ATOM 1330 N N . VAL A 1 169 ? 0.946 -7.841 -3.123 1.00 94.50 169 VAL A N 1
ATOM 1331 C CA . VAL A 1 169 ? 1.291 -6.411 -3.295 1.00 94.50 169 VAL A CA 1
ATOM 1332 C C . VAL A 1 169 ? 1.785 -6.060 -4.709 1.00 94.50 169 VAL A C 1
ATOM 1334 O O . VAL A 1 169 ? 2.071 -4.898 -5.010 1.00 94.50 169 VAL A O 1
ATOM 1337 N N . ALA A 1 170 ? 1.853 -7.035 -5.627 1.00 96.00 170 ALA A N 1
ATOM 1338 C CA . ALA A 1 170 ? 2.239 -6.814 -7.024 1.00 96.00 170 ALA A CA 1
ATOM 1339 C C . ALA A 1 170 ? 1.462 -5.691 -7.752 1.00 96.00 170 ALA A C 1
ATOM 1341 O O . ALA A 1 170 ? 2.098 -4.976 -8.534 1.00 96.00 170 ALA A O 1
ATOM 1342 N N . PRO A 1 171 ? 0.147 -5.464 -7.521 1.00 95.50 171 PRO A N 1
ATOM 1343 C CA . PRO A 1 171 ? -0.600 -4.386 -8.174 1.00 95.50 171 PRO A CA 1
ATOM 1344 C C . PRO A 1 171 ? 0.023 -2.992 -8.010 1.00 95.50 171 PRO A C 1
ATOM 1346 O O . PRO A 1 171 ? -0.044 -2.184 -8.941 1.00 95.50 171 PRO A O 1
ATOM 1349 N N . ILE A 1 172 ? 0.693 -2.722 -6.882 1.00 93.81 172 ILE A N 1
ATOM 1350 C CA . ILE A 1 172 ? 1.404 -1.454 -6.641 1.00 93.81 172 ILE A CA 1
ATOM 1351 C C . ILE A 1 172 ? 2.543 -1.289 -7.651 1.00 93.81 172 ILE A C 1
ATOM 1353 O O . ILE A 1 172 ? 2.662 -0.249 -8.307 1.00 93.81 172 ILE A O 1
ATOM 1357 N N . LEU A 1 173 ? 3.366 -2.331 -7.813 1.00 96.69 173 LEU A N 1
ATOM 1358 C CA . LEU A 1 173 ? 4.496 -2.313 -8.738 1.00 96.69 173 LEU A CA 1
ATOM 1359 C C . LEU A 1 173 ? 4.027 -2.302 -10.199 1.00 96.69 173 LEU A C 1
ATOM 1361 O O . LEU A 1 173 ? 4.601 -1.574 -11.007 1.00 96.69 173 LEU A O 1
ATOM 1365 N N . ILE A 1 174 ? 2.969 -3.044 -10.538 1.00 96.19 174 ILE A N 1
ATOM 1366 C CA . ILE A 1 174 ? 2.373 -3.047 -11.885 1.00 96.19 174 ILE A CA 1
ATOM 1367 C C . ILE A 1 174 ? 1.920 -1.636 -12.268 1.00 96.19 174 ILE A C 1
ATOM 1369 O O . ILE A 1 174 ? 2.302 -1.131 -13.324 1.00 96.19 174 ILE A O 1
ATOM 1373 N N . SER A 1 175 ? 1.154 -0.979 -11.392 1.00 93.88 175 SER A N 1
ATOM 1374 C CA . SER A 1 175 ? 0.672 0.389 -11.610 1.00 93.88 175 SER A CA 1
ATOM 1375 C C . SER A 1 175 ? 1.833 1.373 -11.787 1.00 93.88 175 SER A C 1
ATOM 1377 O O . SER A 1 175 ? 1.843 2.174 -12.724 1.00 93.88 175 SER A O 1
ATOM 1379 N N . ALA A 1 176 ? 2.866 1.264 -10.946 1.00 93.88 176 ALA A N 1
ATOM 1380 C CA . ALA A 1 176 ? 4.063 2.093 -11.043 1.00 93.88 176 ALA A CA 1
ATOM 1381 C C . ALA A 1 176 ? 4.801 1.908 -12.380 1.00 93.88 176 ALA A C 1
ATOM 1383 O O . ALA A 1 176 ? 5.124 2.886 -13.053 1.00 93.88 176 ALA A O 1
ATOM 1384 N N . LEU A 1 177 ? 5.027 0.659 -12.787 1.00 95.69 177 LEU A N 1
ATOM 1385 C CA . LEU A 1 177 ? 5.703 0.307 -14.035 1.00 95.69 177 LEU A CA 1
ATOM 1386 C C . LEU A 1 177 ? 4.892 0.678 -15.285 1.00 95.69 177 LEU A C 1
ATOM 1388 O O . LEU A 1 177 ? 5.484 0.981 -16.321 1.00 95.69 177 LEU A O 1
ATOM 1392 N N . GLY A 1 178 ? 3.560 0.688 -15.197 1.00 92.00 178 GLY A N 1
ATOM 1393 C CA . GLY A 1 178 ? 2.682 1.195 -16.255 1.00 92.00 178 GLY A CA 1
ATOM 1394 C C . GLY A 1 178 ? 2.772 2.715 -16.441 1.00 92.00 178 GLY A C 1
ATOM 1395 O O . GLY A 1 178 ? 2.639 3.203 -17.559 1.00 92.00 178 GLY A O 1
ATOM 1396 N N . GLN A 1 179 ? 3.043 3.461 -15.365 1.00 88.69 179 GLN A N 1
ATOM 1397 C CA . GLN A 1 179 ? 3.210 4.922 -15.388 1.00 88.69 179 GLN A CA 1
ATOM 1398 C C . GLN A 1 179 ? 4.629 5.366 -15.773 1.00 88.69 179 GLN A C 1
ATOM 1400 O O . GLN A 1 179 ? 4.823 6.504 -16.206 1.00 88.69 179 GLN A O 1
ATOM 1405 N N . ALA A 1 180 ? 5.629 4.503 -15.587 1.00 91.50 180 ALA A N 1
ATOM 1406 C CA . ALA A 1 180 ? 7.011 4.807 -15.930 1.00 91.50 180 ALA A CA 1
ATOM 1407 C C . ALA A 1 180 ? 7.177 5.000 -17.454 1.00 91.50 180 ALA A C 1
ATOM 1409 O O . ALA A 1 180 ? 6.666 4.190 -18.236 1.00 91.50 180 ALA A O 1
ATOM 1410 N N . PRO A 1 181 ? 7.923 6.026 -17.914 1.00 93.94 181 PRO A N 1
ATOM 1411 C CA . PRO A 1 181 ? 8.188 6.208 -19.336 1.00 93.94 181 PRO A CA 1
ATOM 1412 C C . PRO A 1 181 ? 8.854 4.973 -19.955 1.00 93.94 181 PRO A C 1
ATOM 1414 O O . PRO A 1 181 ? 9.755 4.376 -19.362 1.00 93.94 181 PRO A O 1
ATOM 1417 N N . ALA A 1 182 ? 8.462 4.622 -21.183 1.00 95.00 182 ALA A N 1
ATOM 1418 C CA . ALA A 1 182 ? 8.902 3.390 -21.843 1.00 95.00 182 ALA A CA 1
ATOM 1419 C C . ALA A 1 182 ? 10.433 3.244 -21.951 1.00 95.00 182 ALA A C 1
ATOM 1421 O O . ALA A 1 182 ? 10.940 2.125 -21.914 1.00 95.00 182 ALA A O 1
ATOM 1422 N N . VAL A 1 183 ? 11.175 4.358 -22.011 1.00 93.94 183 VAL A N 1
ATOM 1423 C CA . VAL A 1 183 ? 12.650 4.381 -22.044 1.00 93.94 183 VAL A CA 1
ATOM 1424 C C . VAL A 1 183 ? 13.298 3.718 -20.820 1.00 93.94 183 VAL A C 1
ATOM 1426 O O . VAL A 1 183 ? 14.414 3.217 -20.921 1.00 93.94 183 VAL A O 1
ATOM 1429 N N . HIS A 1 184 ? 12.601 3.658 -19.681 1.00 94.88 184 HIS A N 1
ATOM 1430 C CA . HIS A 1 184 ? 13.116 3.040 -18.456 1.00 94.88 184 HIS A CA 1
ATOM 1431 C C . HIS A 1 184 ? 12.909 1.524 -18.399 1.00 94.88 184 HIS A C 1
ATOM 1433 O O . HIS A 1 184 ? 13.476 0.866 -17.527 1.00 94.88 184 HIS A O 1
ATOM 1439 N N . ARG A 1 185 ? 12.139 0.939 -19.328 1.00 95.06 185 ARG A N 1
ATOM 1440 C CA . ARG A 1 185 ? 11.972 -0.517 -19.440 1.00 95.06 185 ARG A CA 1
ATOM 1441 C C . ARG A 1 185 ? 13.325 -1.138 -19.784 1.00 95.06 185 ARG A C 1
ATOM 1443 O O . ARG A 1 185 ? 13.864 -0.902 -20.862 1.00 95.06 185 ARG A O 1
ATOM 1450 N N . SER A 1 186 ? 13.883 -1.925 -18.865 1.00 94.38 186 SER A N 1
ATOM 1451 C CA . SER A 1 186 ? 15.282 -2.358 -18.919 1.00 94.38 186 SER A CA 1
ATOM 1452 C C . SER A 1 186 ? 15.442 -3.868 -18.778 1.00 94.38 186 SER A C 1
ATOM 1454 O O . SER A 1 186 ? 14.708 -4.541 -18.053 1.00 94.38 186 SER A O 1
ATOM 1456 N N . MET A 1 187 ? 16.488 -4.396 -19.418 1.00 94.75 187 MET A N 1
ATOM 1457 C CA . MET A 1 187 ? 16.905 -5.795 -19.293 1.00 94.75 187 MET A CA 1
ATOM 1458 C C . MET A 1 187 ? 17.395 -6.171 -17.891 1.00 94.75 187 MET A C 1
ATOM 1460 O O . MET A 1 187 ? 17.485 -7.356 -17.593 1.00 94.75 187 MET A O 1
ATOM 1464 N N . GLN A 1 188 ? 17.677 -5.198 -17.020 1.00 93.62 188 GLN A N 1
ATOM 1465 C CA . GLN A 1 188 ? 18.069 -5.480 -15.634 1.00 93.62 188 GLN A CA 1
ATOM 1466 C C . GLN A 1 188 ? 16.921 -6.055 -14.791 1.00 93.62 188 GLN A C 1
ATOM 1468 O O . GLN A 1 188 ? 17.177 -6.783 -13.840 1.00 93.62 188 GLN A O 1
ATOM 1473 N N . PHE A 1 189 ? 15.665 -5.767 -15.150 1.00 94.31 189 PHE A N 1
ATOM 1474 C CA . PHE A 1 189 ? 14.493 -6.283 -14.436 1.00 94.31 189 PHE A CA 1
ATOM 1475 C C . PHE A 1 189 ? 13.489 -7.016 -15.332 1.00 94.31 189 PHE A C 1
ATOM 1477 O O . PHE A 1 189 ? 12.606 -7.688 -14.811 1.00 94.31 189 PHE A O 1
ATOM 1484 N N . ALA A 1 190 ? 13.611 -6.956 -16.664 1.00 94.75 190 ALA A N 1
ATOM 1485 C CA . ALA A 1 190 ? 12.747 -7.733 -17.559 1.00 94.75 190 ALA A CA 1
ATOM 1486 C C . ALA A 1 190 ? 12.711 -9.245 -17.221 1.00 94.75 190 ALA A C 1
ATOM 1488 O O . ALA A 1 190 ? 11.616 -9.811 -17.207 1.00 94.75 190 ALA A O 1
ATOM 1489 N N . PRO A 1 191 ? 13.834 -9.902 -16.855 1.00 94.19 191 PRO A N 1
ATOM 1490 C CA . PRO A 1 191 ? 13.804 -11.297 -16.413 1.00 94.19 191 PRO A CA 1
ATOM 1491 C C . PRO A 1 191 ? 13.042 -11.540 -15.110 1.00 94.19 191 PRO A C 1
ATOM 1493 O O . PRO A 1 191 ? 12.516 -12.630 -14.923 1.00 94.19 191 PRO A O 1
ATOM 1496 N N . LEU A 1 192 ? 12.953 -10.538 -14.231 1.00 94.69 192 LEU A N 1
ATOM 1497 C CA . LEU A 1 192 ? 12.225 -10.641 -12.961 1.00 94.69 192 LEU A CA 1
ATOM 1498 C C . LEU A 1 192 ? 10.704 -10.612 -13.165 1.00 94.69 192 LEU A C 1
ATOM 1500 O O . LEU A 1 192 ? 9.954 -11.094 -12.323 1.00 94.69 192 LEU A O 1
ATOM 1504 N N . LEU A 1 193 ? 10.248 -10.065 -14.296 1.00 94.31 193 LEU A N 1
ATOM 1505 C CA . LEU A 1 193 ? 8.843 -10.087 -14.697 1.00 94.31 193 LEU A CA 1
ATOM 1506 C C . LEU A 1 193 ? 8.464 -11.415 -15.362 1.00 94.31 193 LEU A C 1
ATOM 1508 O O . LEU A 1 193 ? 7.321 -11.848 -15.248 1.00 94.31 193 LEU A O 1
ATOM 1512 N N . ALA A 1 194 ? 9.387 -12.060 -16.076 1.00 91.56 194 ALA A N 1
ATOM 1513 C CA . ALA A 1 194 ? 9.080 -13.260 -16.846 1.00 91.56 194 ALA A CA 1
ATOM 1514 C C . ALA 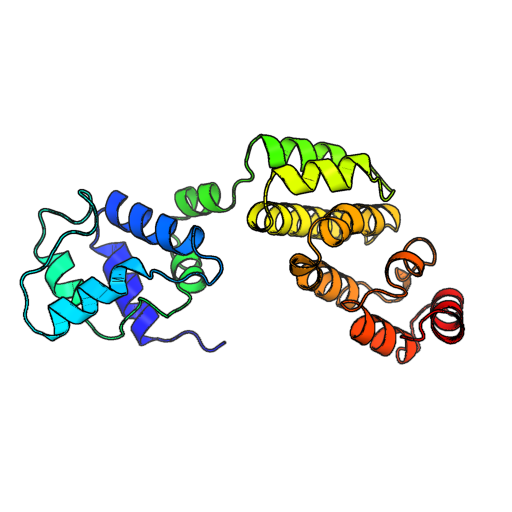A 1 194 ? 8.652 -14.435 -15.947 1.00 91.56 194 ALA A C 1
ATOM 1516 O O . ALA A 1 194 ? 9.241 -14.689 -14.898 1.00 91.56 194 ALA A O 1
ATOM 1517 N N . GLY A 1 195 ? 7.622 -15.172 -16.374 1.00 85.44 195 GLY A N 1
ATOM 1518 C CA . GLY A 1 195 ? 7.121 -16.351 -15.657 1.00 85.44 195 GLY A CA 1
ATOM 1519 C C . GLY A 1 195 ? 6.328 -16.045 -14.381 1.00 85.44 195 GLY A C 1
ATOM 1520 O O . GLY A 1 195 ? 5.990 -16.968 -13.642 1.00 85.44 195 GLY A O 1
ATOM 1521 N N . LYS A 1 196 ? 6.016 -14.774 -14.104 1.00 90.50 196 LYS A N 1
ATOM 1522 C CA . LYS A 1 196 ? 5.183 -14.378 -12.964 1.00 90.50 196 LYS A CA 1
ATOM 1523 C C . LYS A 1 196 ? 3.724 -14.233 -13.391 1.00 90.50 196 LYS A C 1
ATOM 1525 O O . LYS A 1 196 ? 3.413 -13.478 -14.304 1.00 90.50 196 LYS A O 1
ATOM 1530 N N . ALA A 1 197 ? 2.811 -14.907 -12.690 1.00 91.56 197 ALA A N 1
ATOM 1531 C CA . ALA A 1 197 ? 1.378 -14.848 -13.001 1.00 91.56 197 ALA A CA 1
ATOM 1532 C C . ALA A 1 197 ? 0.793 -13.425 -12.897 1.00 91.56 197 ALA A C 1
ATOM 1534 O O . ALA A 1 197 ? -0.134 -13.080 -13.621 1.00 91.56 197 ALA A O 1
ATOM 1535 N N . TRP A 1 198 ? 1.356 -12.576 -12.034 1.00 93.06 198 TRP A N 1
ATOM 1536 C CA . TRP A 1 198 ? 0.895 -11.199 -11.851 1.00 93.06 198 TRP A CA 1
ATOM 1537 C C . TRP A 1 198 ? 1.381 -10.230 -12.944 1.00 93.06 198 TRP A C 1
ATOM 1539 O O . TRP A 1 198 ? 0.810 -9.157 -13.095 1.00 93.06 198 TRP A O 1
ATOM 1549 N N . SER A 1 199 ? 2.421 -10.564 -13.717 1.00 94.25 199 SER A N 1
ATOM 1550 C CA . SER A 1 199 ? 3.044 -9.636 -14.679 1.00 94.25 199 SER A CA 1
ATOM 1551 C C . SER A 1 199 ? 2.545 -9.807 -16.118 1.00 94.25 199 SER A C 1
ATOM 1553 O O . SER A 1 199 ? 2.927 -9.033 -16.994 1.00 94.25 199 SER A O 1
ATOM 1555 N N . VAL A 1 200 ? 1.707 -10.813 -16.382 1.00 93.06 200 VAL A N 1
ATOM 1556 C CA . VAL A 1 200 ? 1.326 -11.251 -17.736 1.00 93.06 200 VAL A CA 1
ATOM 1557 C C . VAL A 1 200 ? 0.706 -10.130 -18.566 1.00 93.06 200 VAL A C 1
ATOM 1559 O O . VAL A 1 200 ? 1.115 -9.902 -19.705 1.00 93.06 200 VAL A O 1
ATOM 1562 N N . GLU A 1 201 ? -0.255 -9.410 -17.987 1.00 93.31 201 GLU A N 1
ATOM 1563 C CA . GLU A 1 201 ? -0.932 -8.289 -18.646 1.00 93.31 201 GLU A CA 1
ATOM 1564 C C . GLU A 1 201 ? 0.040 -7.129 -18.905 1.00 93.31 201 GLU A C 1
ATOM 1566 O O . GLU A 1 201 ? 0.128 -6.636 -20.027 1.00 93.31 201 GLU A O 1
ATOM 1571 N N . LEU A 1 202 ? 0.881 -6.786 -17.921 1.00 94.81 202 LEU A N 1
ATOM 1572 C CA . LEU A 1 202 ? 1.915 -5.755 -18.070 1.00 94.81 202 LEU A CA 1
ATOM 1573 C C . LEU A 1 202 ? 2.898 -6.089 -19.206 1.00 94.81 202 LEU A C 1
ATOM 1575 O O . LEU A 1 202 ? 3.245 -5.224 -20.011 1.00 94.81 202 LEU A O 1
ATOM 1579 N N . ILE A 1 203 ? 3.346 -7.346 -19.294 1.00 94.75 203 ILE A N 1
ATOM 1580 C CA . ILE A 1 203 ? 4.240 -7.810 -20.364 1.00 94.75 203 ILE A CA 1
ATOM 1581 C C . ILE A 1 203 ? 3.535 -7.730 -21.722 1.00 94.75 203 ILE A C 1
ATOM 1583 O O . ILE A 1 203 ? 4.156 -7.307 -22.702 1.00 94.75 203 ILE A O 1
ATOM 1587 N N . ARG A 1 204 ? 2.252 -8.107 -21.800 1.00 94.19 204 ARG A N 1
ATOM 1588 C CA . ARG A 1 204 ? 1.458 -7.997 -23.032 1.00 94.19 204 ARG A CA 1
ATOM 1589 C C . ARG A 1 204 ? 1.395 -6.549 -23.516 1.00 94.19 204 ARG A C 1
ATOM 1591 O O . ARG A 1 204 ? 1.693 -6.300 -24.686 1.00 94.19 204 ARG A O 1
ATOM 1598 N N . ASP A 1 205 ? 1.108 -5.614 -22.617 1.00 94.12 205 ASP A N 1
ATOM 1599 C CA . ASP A 1 205 ? 1.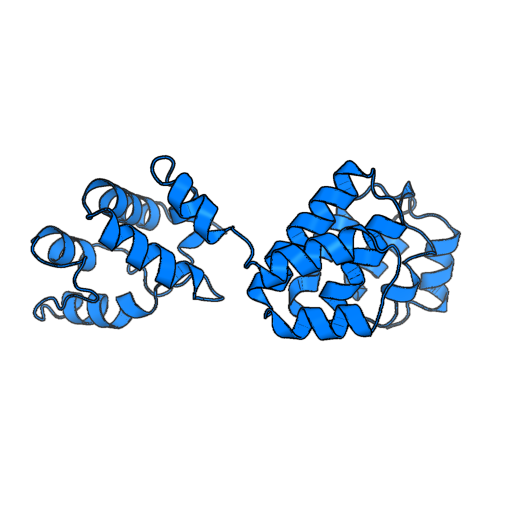057 -4.183 -22.927 1.00 94.12 205 ASP A CA 1
ATOM 1600 C C . ASP A 1 205 ? 2.417 -3.665 -23.406 1.00 94.12 205 ASP A C 1
ATOM 1602 O O . ASP A 1 205 ? 2.513 -2.969 -24.419 1.00 94.12 205 ASP A O 1
ATOM 1606 N N . TRP A 1 206 ? 3.503 -4.068 -22.743 1.00 94.81 206 TRP A N 1
ATOM 1607 C CA . TRP A 1 206 ? 4.856 -3.686 -23.148 1.00 94.81 206 TRP A CA 1
ATOM 1608 C C . TRP A 1 206 ? 5.255 -4.276 -24.502 1.00 94.81 206 TRP A C 1
ATOM 1610 O O . TRP A 1 206 ? 5.981 -3.629 -25.257 1.00 94.81 206 TRP A O 1
ATOM 1620 N N . MET A 1 207 ? 4.801 -5.481 -24.847 1.00 93.56 207 MET A N 1
ATOM 1621 C CA . MET A 1 207 ? 5.055 -6.052 -26.171 1.00 93.56 207 MET A CA 1
ATOM 1622 C C . MET A 1 207 ? 4.281 -5.329 -27.279 1.00 93.56 207 MET A C 1
ATOM 1624 O O . MET A 1 207 ? 4.802 -5.208 -28.392 1.00 93.56 207 MET A O 1
ATOM 1628 N N . ALA A 1 208 ? 3.071 -4.847 -26.981 1.00 93.81 208 ALA A N 1
ATOM 1629 C CA . ALA A 1 208 ? 2.244 -4.081 -27.911 1.00 93.81 208 ALA A CA 1
ATOM 1630 C C . ALA A 1 208 ? 2.733 -2.631 -28.089 1.00 93.81 208 ALA A C 1
ATOM 1632 O O . ALA A 1 208 ? 2.562 -2.044 -29.162 1.00 93.81 208 ALA A O 1
ATOM 1633 N N . ASP A 1 209 ? 3.378 -2.059 -27.071 1.00 94.75 209 ASP A N 1
ATOM 1634 C CA . ASP A 1 209 ? 3.893 -0.695 -27.109 1.00 94.75 209 ASP A CA 1
ATOM 1635 C C . ASP A 1 209 ? 5.153 -0.563 -27.989 1.00 94.75 209 ASP A C 1
ATOM 1637 O O . ASP A 1 209 ? 6.232 -1.103 -27.710 1.00 94.75 209 ASP A O 1
ATOM 1641 N N . LYS A 1 210 ? 5.034 0.236 -29.057 1.00 93.50 210 LYS A N 1
ATOM 1642 C CA . LYS A 1 210 ? 6.129 0.528 -29.991 1.00 93.50 210 LYS A CA 1
ATOM 1643 C C . LYS A 1 210 ? 7.274 1.317 -29.353 1.00 93.50 210 LYS A C 1
ATOM 1645 O O . LYS A 1 210 ? 8.379 1.248 -29.892 1.00 93.50 210 LYS A O 1
ATOM 1650 N N . ALA A 1 211 ? 7.042 2.007 -28.238 1.00 95.62 211 ALA A N 1
ATOM 1651 C CA . ALA A 1 211 ? 8.061 2.738 -27.491 1.00 95.62 211 ALA A CA 1
ATOM 1652 C C . ALA A 1 211 ? 8.901 1.838 -26.565 1.00 95.62 211 ALA A C 1
ATOM 1654 O O . ALA A 1 211 ? 9.948 2.275 -26.088 1.00 95.62 211 ALA A O 1
ATOM 1655 N N . THR A 1 212 ? 8.499 0.581 -26.325 1.00 95.69 212 THR A N 1
ATOM 1656 C CA . THR A 1 212 ? 9.313 -0.369 -25.548 1.00 95.69 212 THR A CA 1
ATOM 1657 C C . THR A 1 212 ? 10.656 -0.611 -26.236 1.00 95.69 212 THR A C 1
ATOM 1659 O O . THR A 1 212 ? 10.651 -1.008 -27.407 1.00 95.69 212 THR A O 1
ATOM 1662 N N . PRO A 1 213 ? 11.796 -0.474 -25.535 1.00 96.38 213 PRO A N 1
ATOM 1663 C CA . PRO A 1 213 ? 13.110 -0.766 -26.091 1.00 96.38 213 PRO A CA 1
ATOM 1664 C C . PRO A 1 213 ? 13.176 -2.156 -26.732 1.00 96.38 213 PRO A C 1
ATOM 1666 O O . PRO A 1 213 ? 12.733 -3.154 -26.158 1.00 96.38 213 PRO A O 1
ATOM 1669 N N . GLU A 1 214 ? 13.747 -2.224 -27.936 1.00 94.62 214 GLU A N 1
ATOM 1670 C CA . GLU A 1 214 ? 13.798 -3.446 -28.745 1.00 94.62 214 GLU A CA 1
ATOM 1671 C C . GLU A 1 214 ? 14.398 -4.662 -28.007 1.00 94.62 214 GLU A C 1
ATOM 1673 O O . GLU A 1 214 ? 13.810 -5.742 -28.116 1.00 94.62 214 GLU A O 1
ATOM 1678 N N . PRO A 1 215 ? 15.478 -4.534 -27.199 1.00 94.56 215 PRO A N 1
ATOM 1679 C CA . PRO A 1 215 ? 16.014 -5.666 -26.438 1.00 94.56 215 PRO A CA 1
ATOM 1680 C C . PRO A 1 215 ? 14.994 -6.283 -25.472 1.00 94.56 215 PRO A C 1
ATOM 1682 O O . PRO A 1 215 ? 14.879 -7.505 -25.398 1.00 94.56 215 PRO A O 1
ATOM 1685 N N . VAL A 1 2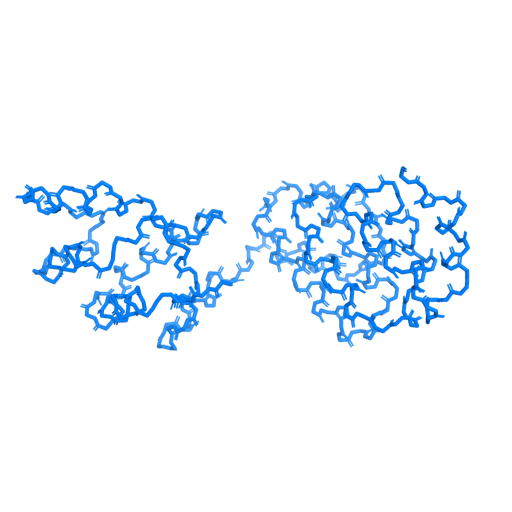16 ? 14.207 -5.447 -24.786 1.00 95.25 216 VAL A N 1
ATOM 1686 C CA . VAL A 1 216 ? 13.176 -5.888 -23.833 1.00 95.25 216 VAL A CA 1
ATOM 1687 C C . VAL A 1 216 ? 12.018 -6.559 -24.567 1.00 95.25 216 VAL A C 1
ATOM 1689 O O . VAL A 1 216 ? 11.555 -7.626 -24.165 1.00 95.25 216 VAL A O 1
ATOM 1692 N N . ARG A 1 217 ? 11.585 -5.985 -25.695 1.00 94.00 217 ARG A N 1
ATOM 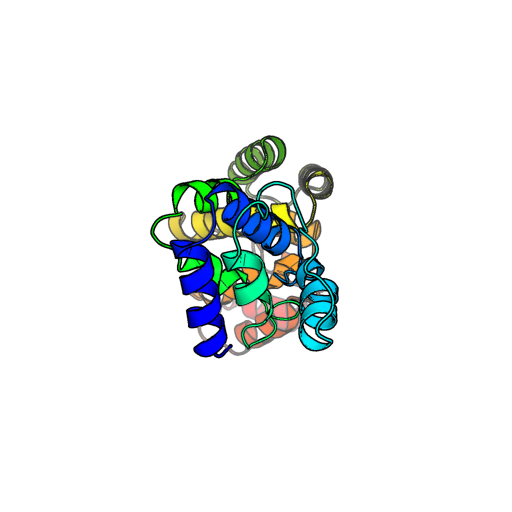1693 C CA . ARG A 1 217 ? 10.513 -6.565 -26.515 1.00 94.00 217 ARG A CA 1
ATOM 1694 C C . ARG A 1 217 ? 10.907 -7.929 -27.081 1.00 94.00 217 ARG A C 1
ATOM 1696 O O . ARG A 1 217 ? 10.132 -8.876 -26.975 1.00 94.00 217 ARG A O 1
ATOM 1703 N N . LYS A 1 218 ? 12.124 -8.050 -27.626 1.00 93.06 218 LYS A N 1
ATOM 1704 C CA . LYS A 1 218 ? 12.676 -9.325 -28.118 1.00 93.06 218 LYS A CA 1
ATOM 1705 C C . LYS A 1 218 ? 12.786 -10.358 -27.001 1.00 93.06 218 LYS A C 1
ATOM 1707 O O . LYS A 1 218 ? 12.443 -11.517 -27.216 1.00 93.06 218 LYS A O 1
ATOM 1712 N N . TYR A 1 219 ? 13.217 -9.943 -25.808 1.00 94.44 219 TYR A N 1
ATOM 1713 C CA . TYR A 1 219 ? 13.276 -10.834 -24.654 1.00 94.44 219 TYR A CA 1
ATOM 1714 C C . TYR A 1 219 ? 11.904 -11.443 -24.346 1.00 94.44 219 TYR A C 1
ATOM 1716 O O . TYR A 1 219 ? 11.788 -12.667 -24.277 1.00 94.44 219 TYR A O 1
ATOM 1724 N N . PHE A 1 220 ? 10.849 -10.629 -24.254 1.00 93.12 220 PHE A N 1
ATOM 1725 C CA . PHE A 1 220 ? 9.504 -11.141 -23.978 1.00 93.12 220 PHE A CA 1
ATOM 1726 C C . PHE A 1 220 ? 8.890 -11.939 -25.139 1.00 93.12 220 PHE A C 1
ATOM 1728 O O . PHE A 1 220 ? 8.154 -12.887 -24.888 1.00 93.12 220 PHE A O 1
ATOM 1735 N N . GLN A 1 221 ? 9.261 -11.679 -26.395 1.00 87.69 221 GLN A N 1
ATOM 1736 C CA . GLN A 1 221 ? 8.845 -12.528 -27.523 1.00 87.69 221 GLN A CA 1
ATOM 1737 C C . GLN A 1 221 ? 9.401 -13.960 -27.431 1.00 87.69 221 GLN A C 1
ATOM 1739 O O . GLN A 1 221 ? 8.723 -14.914 -27.816 1.00 87.69 221 GLN A O 1
ATOM 1744 N N . VAL A 1 222 ? 10.630 -14.117 -26.925 1.00 83.19 222 VAL A N 1
ATOM 1745 C CA . VAL A 1 222 ? 11.312 -15.420 -26.824 1.00 83.19 222 VAL A CA 1
ATOM 1746 C C . VAL A 1 222 ? 11.030 -16.117 -25.489 1.00 83.19 222 VAL A C 1
ATOM 1748 O O . VAL A 1 222 ? 10.888 -17.337 -25.451 1.00 83.19 222 VAL A O 1
ATOM 1751 N N . LYS A 1 223 ? 10.982 -15.358 -24.389 1.00 75.50 223 LYS A N 1
ATOM 1752 C CA . LYS A 1 223 ? 10.955 -15.863 -23.003 1.00 75.50 223 LYS A CA 1
ATOM 1753 C C . LYS A 1 223 ? 9.734 -15.419 -22.194 1.00 75.50 223 LYS A C 1
ATOM 1755 O O . LYS A 1 223 ? 9.525 -15.941 -21.109 1.00 75.50 223 LYS A O 1
ATOM 1760 N N . GLY A 1 224 ? 8.940 -14.477 -22.699 1.00 60.59 224 GLY A N 1
ATOM 1761 C CA . GLY A 1 224 ? 7.737 -13.949 -22.044 1.00 60.59 224 GLY A CA 1
ATOM 1762 C C . GLY A 1 224 ? 6.459 -14.720 -22.370 1.00 60.59 224 GLY A C 1
ATOM 1763 O O . GLY A 1 224 ? 5.372 -14.220 -22.096 1.00 60.59 224 GLY A O 1
ATOM 1764 N N . LYS A 1 225 ? 6.572 -15.915 -22.965 1.00 51.53 225 LYS A N 1
ATOM 1765 C CA . LYS A 1 225 ? 5.433 -16.822 -23.105 1.00 51.53 225 LYS A CA 1
ATOM 1766 C C . LYS A 1 225 ? 5.119 -17.425 -21.740 1.00 51.53 225 LYS A C 1
ATOM 1768 O O . LYS A 1 225 ? 5.925 -18.176 -21.197 1.00 51.53 225 LYS A O 1
ATOM 1773 N N . VAL A 1 226 ? 3.968 -17.021 -21.223 1.00 49.06 226 VAL A N 1
ATOM 1774 C CA . VAL A 1 226 ? 3.220 -17.690 -20.157 1.00 49.06 226 VAL A CA 1
ATOM 1775 C C . VAL A 1 226 ? 2.527 -18.894 -20.770 1.00 49.06 226 VAL A C 1
ATOM 1777 O O . VAL A 1 226 ? 1.989 -18.728 -21.892 1.00 49.06 226 VAL A O 1
#

pLDDT: mean 89.43, std 10.26, range [49.06, 97.12]

Radius of gyration: 22.26 Å; chains: 1; bounding box: 56×35×58 Å

Secondary structure (DSSP, 8-state):
----HHHHHHHHHHHHHS-HHHHHHHHHHHHHSTT-B-TTHHHHHHHHHTTPPP--SSGGG-S-HHHHHHHTSSSP-TTSB-HHHHHH-STTHHHHHHHHPPPHHHHHHHHHHHT--S--HHHHHHHTTS-HHHHHHHHHHHHHHHHHTTT-HHHHHHHHHHHHH-GGGHHHHHHHHHHS-GGG--TTTHHHHTT-TTTHHHHHHHHH-TTS-HHHHHHHHHH---